Protein AF-A0A1V5IN56-F1 (afdb_monomer)

Solvent-accessible surface area (backbone atoms only — not comparable to full-atom values): 19811 Å² total; per-residue (Å²): 134,92,73,56,59,60,76,47,29,35,19,32,39,27,72,46,73,66,44,49,53,51,52,53,51,45,40,74,74,46,30,40,45,44,52,22,35,44,23,47,101,90,18,41,41,30,83,81,44,58,80,46,62,78,41,30,88,81,40,46,68,61,41,51,40,14,70,53,21,30,68,84,64,65,69,55,42,70,53,61,46,28,48,57,17,36,32,38,45,32,53,46,66,54,35,68,71,68,49,53,51,70,36,56,55,40,27,30,86,69,16,36,38,36,28,39,16,69,96,36,23,18,40,55,66,66,56,42,42,75,28,53,39,54,29,55,29,23,44,45,84,93,47,54,28,44,60,47,66,82,65,44,55,64,9,47,50,47,10,34,57,74,19,48,32,80,68,87,51,73,67,28,54,47,35,26,52,53,43,38,40,46,53,18,49,80,72,56,67,47,65,64,35,67,45,57,53,83,83,47,59,70,41,33,22,47,13,11,17,37,17,28,52,43,29,40,75,72,66,46,30,76,47,69,95,70,51,56,70,54,36,28,52,52,42,41,53,54,51,51,51,57,53,47,54,54,37,29,34,32,23,68,59,76,38,81,72,61,90,96,59,79,70,45,69,49,50,72,66,54,52,52,51,52,52,47,53,50,49,54,53,34,48,54,34,48,53,54,21,73,78,37,76,63,77,59,18,59,54,35,48,52,50,30,51,52,52,48,52,52,53,52,49,38,54,50,58,35,61,69,68,76,60,99,77,75,71,77,75,81,75,83,70,79,79,70,78,74,78,81,85,72,79,78,83,76,80,80,79,82,83,88,86,86,85,82,89,82,90,82,91,133

Secondary structure (DSSP, 8-state):
----GGG--EEEE--SHHHHHHHHHHHHHT--GGGEEEEETTEE--TT-HHHHTTTTTSHHHHHHHHHS-TT---SSHHHHHTT-SEEEE-SS-SSSSS-HHHHHTSPSS-EEEE--SSS-SS-HHHHHHTT-SEEEES-TTSSSB--GGGTHHHHHHHHHHTT-SS--HHHHHHHHHHHHHHHHHH--BTTBSS--TT-TTHHHHHHHHHHHHHHHTT--S-----HHHHHHHHHHHHHHHHHHHHHHHHTTSSPPPTTPPPPPPPHHHHHHHHHHHHHHHHHHHHHHHTS-THHHHHHHHHHHHHHHHHHHHHHHHHHT--TT----------PPPPPPPPPPPPPPPPP----------

Structure (mmCIF, N/CA/C/O backbone):
data_AF-A0A1V5IN56-F1
#
_entry.id   AF-A0A1V5IN56-F1
#
loop_
_atom_site.group_PDB
_atom_site.id
_atom_site.type_symbol
_atom_site.label_atom_id
_atom_site.label_alt_id
_atom_site.label_comp_id
_atom_site.label_asym_id
_atom_site.label_entity_id
_atom_site.label_seq_id
_atom_site.pdbx_PDB_ins_code
_atom_site.Cartn_x
_atom_site.Cartn_y
_atom_site.Cartn_z
_atom_site.occupancy
_atom_site.B_iso_or_equiv
_atom_site.auth_seq_id
_atom_site.auth_comp_id
_atom_site.auth_asym_id
_atom_site.auth_atom_id
_atom_site.pdbx_PDB_model_num
ATOM 1 N N . MET A 1 1 ? -16.197 -9.439 -0.300 1.00 77.69 1 MET A N 1
ATOM 2 C CA . MET A 1 1 ? -16.819 -8.809 0.889 1.00 77.69 1 MET A CA 1
ATOM 3 C C . MET A 1 1 ? -17.947 -7.829 0.569 1.00 77.69 1 MET A C 1
ATOM 5 O O . MET A 1 1 ? -18.827 -7.689 1.401 1.00 77.69 1 MET A O 1
ATOM 9 N N . GLY A 1 2 ? -17.962 -7.150 -0.590 1.00 84.56 2 GLY A N 1
ATOM 10 C CA . GLY A 1 2 ? -19.135 -6.382 -1.058 1.00 84.56 2 GLY A CA 1
ATOM 11 C C . GLY A 1 2 ? -19.497 -5.126 -0.251 1.00 84.56 2 GLY A C 1
ATOM 12 O O . GLY A 1 2 ? -20.569 -4.565 -0.459 1.00 84.56 2 GLY A O 1
ATOM 13 N N . ARG A 1 3 ? -18.630 -4.686 0.670 1.00 92.12 3 ARG A N 1
ATOM 14 C CA . ARG A 1 3 ? -18.810 -3.463 1.465 1.00 92.12 3 ARG A CA 1
ATOM 15 C C . ARG A 1 3 ? -18.228 -2.272 0.705 1.00 92.12 3 ARG A C 1
ATOM 17 O O . ARG A 1 3 ? -17.168 -2.405 0.096 1.00 92.12 3 ARG A O 1
ATOM 24 N N . ARG A 1 4 ? -18.903 -1.124 0.756 1.00 95.00 4 ARG A N 1
ATOM 25 C CA . ARG A 1 4 ? -18.363 0.133 0.224 1.00 95.00 4 ARG A CA 1
ATOM 26 C C . ARG A 1 4 ? -17.406 0.763 1.231 1.00 95.00 4 ARG A C 1
ATOM 28 O O . ARG A 1 4 ? -17.581 0.586 2.435 1.00 95.00 4 ARG A O 1
ATOM 35 N N . ILE A 1 5 ? -16.408 1.496 0.743 1.00 95.50 5 ILE A N 1
ATOM 36 C CA . ILE A 1 5 ? -15.368 2.059 1.610 1.00 95.50 5 ILE A CA 1
ATOM 37 C C . ILE A 1 5 ? -15.892 3.156 2.554 1.00 95.50 5 ILE A C 1
ATOM 39 O O . ILE A 1 5 ? -15.409 3.292 3.673 1.00 95.50 5 ILE A O 1
ATOM 43 N N . ASP A 1 6 ? -16.930 3.882 2.146 1.00 95.88 6 ASP A N 1
ATOM 44 C CA . ASP A 1 6 ? -17.606 4.897 2.959 1.00 95.88 6 ASP A CA 1
ATOM 45 C C . ASP A 1 6 ? -18.424 4.293 4.118 1.00 95.88 6 ASP A C 1
ATOM 47 O O . ASP A 1 6 ? -18.787 4.997 5.061 1.00 95.88 6 ASP A O 1
ATOM 51 N N . ASP A 1 7 ? -18.689 2.984 4.086 1.00 95.69 7 ASP A N 1
ATOM 52 C CA . ASP A 1 7 ? -19.493 2.262 5.075 1.00 95.69 7 ASP A CA 1
ATOM 53 C C . ASP A 1 7 ? -18.681 1.417 6.063 1.00 95.69 7 ASP A C 1
ATOM 55 O O . ASP A 1 7 ? -19.252 0.913 7.034 1.00 95.69 7 ASP A O 1
ATOM 59 N N . VAL A 1 8 ? -17.371 1.255 5.861 1.00 97.06 8 VAL A N 1
ATOM 60 C CA . VAL A 1 8 ? -16.545 0.413 6.737 1.00 97.06 8 VAL A CA 1
ATOM 61 C C . VAL A 1 8 ? -15.997 1.176 7.943 1.00 97.06 8 VAL A C 1
ATOM 63 O O . VAL A 1 8 ? -15.494 2.289 7.849 1.00 97.06 8 VAL A O 1
ATOM 66 N N . GLU A 1 9 ? -16.051 0.519 9.098 1.00 98.38 9 GLU A N 1
ATOM 67 C CA . GLU A 1 9 ? -15.341 0.930 10.314 1.00 98.38 9 GLU A CA 1
ATOM 68 C C . GLU A 1 9 ? -13.913 0.377 10.306 1.00 98.38 9 GLU A C 1
ATOM 70 O O . GLU A 1 9 ? -13.724 -0.844 10.249 1.00 98.38 9 GLU A O 1
ATOM 75 N N . ILE A 1 10 ? -12.918 1.262 10.389 1.00 98.81 10 ILE A N 1
ATOM 76 C CA . ILE A 1 10 ? -11.492 0.912 10.316 1.00 98.81 10 ILE A CA 1
ATOM 77 C C . ILE A 1 10 ? -10.802 1.275 11.632 1.00 98.81 10 ILE A C 1
ATOM 79 O O . ILE A 1 10 ? -10.904 2.407 12.105 1.00 98.81 10 ILE A O 1
ATOM 83 N N . ALA A 1 11 ? -10.063 0.333 12.210 1.00 98.81 11 ALA A N 1
ATOM 84 C CA . ALA A 1 11 ? -9.192 0.573 13.353 1.00 98.81 11 ALA A CA 1
ATOM 85 C C . ALA A 1 11 ? -7.724 0.574 12.904 1.00 98.81 11 ALA A C 1
ATOM 87 O O . ALA A 1 11 ? -7.203 -0.440 12.438 1.00 98.81 11 ALA A O 1
ATOM 88 N N . PHE A 1 12 ? -7.054 1.711 13.065 1.00 98.81 12 PHE A N 1
ATOM 89 C CA . PHE A 1 12 ? -5.623 1.871 12.833 1.00 98.81 12 PHE A CA 1
ATOM 90 C C . PHE A 1 12 ? -4.873 1.695 14.152 1.00 98.81 12 PHE A C 1
ATOM 92 O O . PHE A 1 12 ? -5.000 2.518 15.064 1.00 98.81 12 PHE A O 1
ATOM 99 N N . ILE A 1 13 ? -4.081 0.632 14.262 1.00 98.62 13 ILE A N 1
ATOM 100 C CA . ILE A 1 13 ? -3.287 0.349 15.458 1.00 98.62 13 ILE A CA 1
ATOM 101 C C . ILE A 1 13 ? -1.878 0.893 15.238 1.00 98.62 13 ILE A C 1
ATOM 103 O O . ILE A 1 13 ? -1.137 0.404 14.384 1.00 98.62 13 ILE A O 1
ATOM 107 N N . GLY A 1 14 ? -1.529 1.938 15.989 1.00 97.56 14 GLY A N 1
ATOM 108 C CA . GLY A 1 14 ? -0.342 2.763 15.782 1.00 97.56 14 GLY A CA 1
ATOM 109 C C . GLY A 1 14 ? -0.679 4.104 15.119 1.00 97.56 14 GLY A C 1
ATOM 110 O O . GLY A 1 14 ? -1.520 4.187 14.228 1.00 97.56 14 GLY A O 1
ATOM 111 N N . SER A 1 15 ? 0.020 5.163 15.529 1.00 96.19 15 SER A N 1
ATOM 112 C CA . SER A 1 15 ? -0.119 6.535 15.001 1.00 96.19 15 SER A CA 1
ATOM 113 C C . SER A 1 15 ? 1.229 7.138 14.584 1.00 96.19 15 SER A C 1
ATOM 115 O O . SER A 1 15 ? 1.454 8.343 14.683 1.00 96.19 15 SER A O 1
ATOM 117 N N . GLY A 1 16 ? 2.158 6.273 14.166 1.00 94.44 16 GLY A N 1
ATOM 118 C CA . GLY A 1 16 ? 3.417 6.679 13.544 1.00 94.44 16 GLY A CA 1
ATOM 119 C C . GLY A 1 16 ? 3.234 7.077 12.077 1.00 94.44 16 GLY A C 1
ATOM 120 O O . GLY A 1 16 ? 2.146 6.948 11.517 1.00 94.44 16 GLY A O 1
ATOM 121 N N . ALA A 1 17 ? 4.325 7.507 11.439 1.00 94.12 17 ALA A N 1
ATOM 122 C CA . ALA A 1 17 ? 4.321 8.052 10.078 1.00 94.12 17 ALA A CA 1
ATOM 123 C C . ALA A 1 17 ? 3.589 7.172 9.045 1.00 94.12 17 ALA A C 1
ATOM 125 O O . ALA A 1 17 ? 2.866 7.696 8.201 1.00 94.12 17 ALA A O 1
ATOM 126 N N . ALA A 1 18 ? 3.725 5.844 9.132 1.00 96.00 18 ALA A N 1
ATOM 127 C CA . ALA A 1 18 ? 3.069 4.933 8.199 1.00 96.00 18 ALA A CA 1
ATOM 128 C C . ALA A 1 18 ? 1.536 4.990 8.313 1.00 96.00 18 ALA A C 1
ATOM 130 O O . ALA A 1 18 ? 0.867 5.240 7.317 1.00 96.00 18 ALA A O 1
ATOM 131 N N . ASN A 1 19 ? 0.971 4.847 9.517 1.00 97.38 19 ASN A N 1
ATOM 132 C CA . ASN A 1 19 ? -0.482 4.923 9.701 1.00 97.38 19 ASN A CA 1
ATOM 133 C C . ASN A 1 19 ? -1.043 6.334 9.491 1.00 97.38 19 ASN A C 1
ATOM 135 O O . ASN A 1 19 ? -2.178 6.464 9.037 1.00 97.38 19 ASN A O 1
ATOM 139 N N . VAL A 1 20 ? -0.259 7.388 9.741 1.00 96.44 20 VAL A N 1
ATOM 140 C CA . VAL A 1 20 ? -0.626 8.759 9.340 1.00 96.44 20 VAL A CA 1
ATOM 141 C C . VAL A 1 20 ? -0.783 8.836 7.813 1.00 96.44 20 VAL A C 1
ATOM 143 O O . VAL A 1 20 ? -1.821 9.264 7.313 1.00 96.44 20 VAL A O 1
ATOM 146 N N . ALA A 1 21 ? 0.195 8.346 7.048 1.00 96.88 21 ALA A N 1
ATOM 147 C CA . ALA A 1 21 ? 0.128 8.355 5.587 1.00 96.88 21 ALA A CA 1
ATOM 148 C C . ALA A 1 21 ? -0.989 7.450 5.032 1.00 96.88 21 ALA A C 1
ATOM 150 O O . ALA A 1 21 ? -1.735 7.875 4.150 1.00 96.88 21 ALA A O 1
ATOM 151 N N . ILE A 1 22 ? -1.136 6.233 5.567 1.00 98.06 22 ILE A N 1
ATOM 152 C CA . ILE A 1 22 ? -2.153 5.263 5.136 1.00 98.06 22 ILE A CA 1
ATOM 153 C C . ILE A 1 22 ? -3.556 5.806 5.403 1.00 98.06 22 ILE A C 1
ATOM 155 O O . ILE A 1 22 ? -4.380 5.824 4.493 1.00 98.06 22 ILE A O 1
ATOM 159 N N . SER A 1 23 ? -3.834 6.285 6.620 1.00 97.81 23 SER A N 1
ATOM 160 C CA . SER A 1 23 ? -5.153 6.841 6.948 1.00 97.81 23 SER A CA 1
ATOM 161 C C . SER A 1 23 ? -5.470 8.071 6.100 1.00 97.81 23 SER A C 1
ATOM 163 O O . SER A 1 23 ? -6.575 8.171 5.579 1.00 97.81 23 SER A O 1
ATOM 165 N N . ARG A 1 24 ? -4.494 8.960 5.862 1.00 97.50 24 ARG A N 1
ATOM 166 C CA . ARG A 1 24 ? -4.651 10.107 4.954 1.00 97.50 24 ARG A CA 1
ATOM 167 C C . ARG A 1 24 ? -5.096 9.676 3.554 1.00 97.50 24 ARG A C 1
ATOM 169 O O . ARG A 1 24 ? -6.057 10.245 3.045 1.00 97.50 24 ARG A O 1
ATOM 176 N N . LEU A 1 25 ? -4.440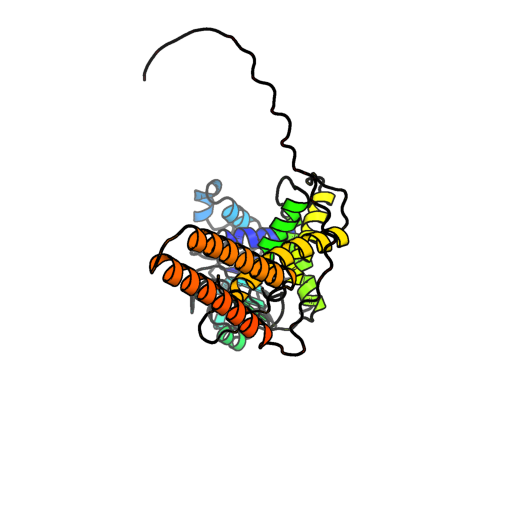 8.675 2.960 1.00 98.25 25 LEU A N 1
ATOM 177 C CA . LEU A 1 25 ? -4.800 8.176 1.628 1.00 98.25 25 LEU A CA 1
ATOM 178 C C . LEU A 1 25 ? -6.141 7.434 1.624 1.00 98.25 25 LEU A C 1
ATOM 180 O O . LEU A 1 25 ? -6.942 7.648 0.724 1.00 98.25 25 LEU A O 1
ATOM 184 N N . ILE A 1 26 ? -6.432 6.624 2.644 1.00 98.31 26 ILE A N 1
ATOM 185 C CA . ILE A 1 26 ? -7.719 5.922 2.777 1.00 98.31 26 ILE A CA 1
ATOM 186 C C . ILE A 1 26 ? -8.886 6.915 2.920 1.00 98.31 26 ILE A C 1
ATOM 188 O O . ILE A 1 26 ? -9.941 6.719 2.317 1.00 98.31 26 ILE A O 1
ATOM 192 N N . PHE A 1 27 ? -8.696 8.009 3.663 1.00 98.12 27 PHE A N 1
ATOM 193 C CA . PHE A 1 27 ? -9.693 9.077 3.781 1.00 98.12 27 PHE A CA 1
ATOM 194 C C . PHE A 1 27 ? -9.853 9.847 2.468 1.00 98.12 27 PHE A C 1
ATOM 196 O O . PHE A 1 27 ? -10.978 10.111 2.056 1.00 98.12 27 PHE A O 1
ATOM 203 N N . ALA A 1 28 ? -8.749 10.168 1.786 1.00 97.81 28 ALA A N 1
ATOM 204 C CA . ALA A 1 28 ? -8.791 10.808 0.471 1.00 97.81 28 ALA A CA 1
ATOM 205 C C . ALA A 1 28 ? -9.473 9.922 -0.588 1.00 97.81 28 ALA A C 1
ATOM 207 O O . ALA A 1 28 ? -10.156 10.439 -1.467 1.00 97.81 28 ALA A O 1
ATOM 208 N N . TYR A 1 29 ? -9.334 8.599 -0.471 1.00 97.88 29 TYR A N 1
ATOM 209 C CA . TYR A 1 29 ? -9.974 7.628 -1.356 1.00 97.88 29 TYR A CA 1
ATOM 210 C C . TYR A 1 29 ? -11.489 7.496 -1.125 1.00 97.88 29 TYR A C 1
ATOM 212 O O . TYR A 1 29 ? -12.221 7.131 -2.041 1.00 97.88 29 TYR A O 1
ATOM 220 N N . GLY A 1 30 ? -11.981 7.829 0.074 1.00 97.81 30 GLY A N 1
ATOM 221 C CA . GLY A 1 30 ? -13.417 7.924 0.355 1.00 97.81 30 GLY A CA 1
ATOM 222 C C . GLY A 1 30 ? -13.898 7.222 1.623 1.00 97.81 30 GLY A C 1
ATOM 223 O O . GLY A 1 30 ? -15.105 7.189 1.860 1.00 97.81 30 GLY A O 1
ATOM 224 N N . ALA A 1 31 ? -13.007 6.659 2.445 1.00 98.25 31 ALA A N 1
ATOM 225 C CA . ALA A 1 31 ? -13.415 6.174 3.762 1.00 98.25 31 ALA A CA 1
ATOM 226 C C . ALA A 1 31 ? -13.881 7.341 4.640 1.00 98.25 31 ALA A C 1
ATOM 228 O O . ALA A 1 31 ? -13.221 8.379 4.687 1.00 98.25 31 ALA A O 1
ATOM 229 N N . ASP A 1 32 ? -14.975 7.151 5.377 1.00 98.25 32 ASP A N 1
ATOM 230 C CA . ASP A 1 32 ? -15.472 8.151 6.321 1.00 98.25 32 ASP A CA 1
ATOM 231 C C . ASP A 1 32 ? -14.570 8.198 7.571 1.00 98.25 32 ASP A C 1
ATOM 233 O O . ASP A 1 32 ? -14.568 7.244 8.364 1.00 98.25 32 ASP A O 1
ATOM 237 N N . PRO A 1 33 ? -13.820 9.295 7.808 1.00 98.25 33 PRO A N 1
ATOM 238 C CA . PRO A 1 33 ? -12.952 9.398 8.975 1.00 98.25 33 PRO A CA 1
ATOM 239 C C . PRO A 1 33 ? -13.722 9.247 10.290 1.00 98.25 33 PRO A C 1
ATOM 241 O O . PRO A 1 33 ? -13.173 8.704 11.249 1.00 98.25 33 PRO A O 1
ATOM 244 N N . ALA A 1 34 ? -15.000 9.644 10.332 1.00 98.06 34 ALA A N 1
ATOM 245 C CA . ALA A 1 34 ? -15.845 9.557 11.521 1.00 98.06 34 ALA A CA 1
ATOM 246 C C . ALA A 1 34 ? -16.040 8.111 12.012 1.00 98.06 34 ALA A C 1
ATOM 248 O O . ALA A 1 34 ? -16.158 7.886 13.220 1.00 98.06 34 ALA A O 1
ATOM 249 N N . LYS A 1 35 ? -16.026 7.137 11.090 1.00 98.44 35 LYS A N 1
ATOM 250 C CA . LYS A 1 35 ? -16.150 5.690 11.357 1.00 98.44 35 LYS A CA 1
ATOM 251 C C . LYS A 1 35 ? -14.810 5.020 11.670 1.00 98.44 35 LYS A C 1
ATOM 253 O O . LYS A 1 35 ? -14.760 3.826 11.971 1.00 98.44 35 LYS A O 1
ATOM 258 N N . CYS A 1 36 ? -13.715 5.768 11.597 1.00 98.56 36 CYS A N 1
ATOM 259 C CA . CYS A 1 36 ? -12.374 5.255 11.821 1.00 98.56 36 CYS A CA 1
ATOM 260 C C . CYS A 1 36 ? -11.895 5.554 13.244 1.00 98.56 36 CYS A C 1
ATOM 262 O O . CYS A 1 36 ? -12.277 6.557 13.843 1.00 98.56 36 CYS A O 1
ATOM 264 N N . ARG A 1 37 ? -11.046 4.687 13.801 1.00 98.62 37 ARG A N 1
ATOM 265 C CA . ARG A 1 37 ? -10.380 4.893 15.095 1.00 98.62 37 ARG A CA 1
ATOM 266 C C . ARG A 1 37 ? -8.883 4.754 14.897 1.00 98.62 37 ARG A C 1
ATOM 268 O O . ARG A 1 37 ? -8.439 3.834 14.220 1.00 98.62 37 ARG A O 1
ATOM 275 N N . ILE A 1 38 ? -8.110 5.643 15.504 1.00 98.56 38 ILE A N 1
ATOM 276 C CA . ILE A 1 38 ? -6.648 5.563 15.513 1.00 98.56 38 ILE A CA 1
ATOM 277 C C . ILE A 1 38 ? -6.214 5.364 16.958 1.00 98.56 38 ILE A C 1
ATOM 279 O O . ILE A 1 38 ? -6.694 6.071 17.838 1.00 98.56 38 ILE A O 1
ATOM 283 N N . VAL A 1 39 ? -5.332 4.401 17.208 1.00 98.38 39 VAL A N 1
ATOM 284 C CA . VAL A 1 39 ? -4.880 4.035 18.556 1.00 98.38 39 VAL A CA 1
ATOM 285 C C . VAL A 1 39 ? -3.387 4.303 18.678 1.00 98.38 39 VAL A C 1
ATOM 287 O O . VAL A 1 39 ? -2.598 3.844 17.850 1.00 98.38 39 VAL A O 1
ATOM 290 N N . ASP A 1 40 ? -2.980 5.049 19.703 1.00 97.31 40 ASP A N 1
ATOM 291 C CA . ASP A 1 40 ? -1.573 5.225 20.061 1.00 97.31 40 ASP A CA 1
ATOM 292 C C . ASP A 1 40 ? -1.216 4.500 21.364 1.00 97.31 40 ASP A C 1
ATOM 294 O O . ASP A 1 40 ? -2.013 3.742 21.912 1.00 97.31 40 ASP A O 1
ATOM 298 N N . SER A 1 41 ? 0.007 4.694 21.862 1.00 95.94 41 SER A N 1
ATOM 299 C CA . SER A 1 41 ? 0.487 4.006 23.066 1.00 95.94 41 SER A CA 1
ATOM 300 C C . SER A 1 41 ? -0.282 4.346 24.348 1.00 95.94 41 SER A C 1
ATOM 302 O O . SER A 1 41 ? -0.085 3.664 25.351 1.00 95.94 41 SER A O 1
ATOM 304 N N . LYS A 1 42 ? -1.129 5.383 24.342 1.00 96.69 42 LYS A N 1
ATOM 305 C CA . LYS A 1 42 ? -1.954 5.794 25.484 1.00 96.69 42 LYS A CA 1
ATOM 306 C C . LYS A 1 42 ? -3.452 5.573 25.258 1.00 96.69 42 LYS A C 1
ATOM 308 O O . LYS A 1 42 ? -4.233 5.919 26.138 1.00 96.69 42 LYS A O 1
ATOM 313 N N . GLY A 1 43 ? -3.847 4.999 24.121 1.00 97.75 43 GLY A N 1
ATOM 314 C CA . GLY A 1 43 ? -5.235 4.653 23.826 1.00 97.75 43 GLY A CA 1
ATOM 315 C C . GLY A 1 43 ? -5.759 5.260 22.530 1.00 97.75 43 GLY A C 1
ATOM 316 O O . GLY A 1 43 ? -5.001 5.768 21.696 1.00 97.75 43 GLY A O 1
ATOM 317 N N . ILE A 1 44 ? -7.076 5.172 22.357 1.00 98.38 44 ILE A N 1
ATOM 318 C CA . ILE A 1 44 ? -7.785 5.717 21.197 1.00 98.38 44 ILE A CA 1
ATOM 319 C C . ILE A 1 44 ? -7.589 7.241 21.145 1.00 98.38 44 ILE A C 1
ATOM 321 O O . ILE A 1 44 ? -7.587 7.929 22.168 1.00 98.38 44 ILE A O 1
ATOM 325 N N . LEU A 1 45 ? -7.370 7.776 19.945 1.00 98.12 45 LEU A N 1
ATOM 326 C CA . LEU A 1 45 ? -7.339 9.212 19.704 1.00 98.12 45 LEU A CA 1
ATOM 327 C C . LEU A 1 45 ? -8.764 9.778 19.768 1.00 98.12 45 LEU A C 1
ATOM 329 O O . LEU A 1 45 ? -9.689 9.254 19.143 1.00 98.12 45 LEU A O 1
ATOM 333 N N . GLY A 1 46 ? -8.929 10.867 20.510 1.00 96.50 46 GLY A N 1
ATOM 334 C CA . GLY A 1 46 ? -10.220 11.486 20.777 1.00 96.50 46 GLY A CA 1
ATOM 335 C C . GLY A 1 46 ? -10.059 12.910 21.296 1.00 96.50 46 GLY A C 1
ATOM 336 O O . GLY A 1 46 ? -8.957 13.349 21.630 1.00 96.50 46 GLY A O 1
ATOM 337 N N . LYS A 1 47 ? -11.166 13.655 21.339 1.00 93.44 47 LYS A N 1
ATOM 338 C CA . LYS A 1 47 ? -11.194 15.073 21.748 1.00 93.44 47 LYS A CA 1
ATOM 339 C C . LYS A 1 47 ? -10.797 15.295 23.212 1.00 93.44 47 LYS A C 1
ATOM 341 O O . LYS A 1 47 ? -10.503 16.417 23.598 1.00 93.44 47 LYS A O 1
ATOM 346 N N . ASP A 1 48 ? -10.810 14.237 24.008 1.00 91.81 48 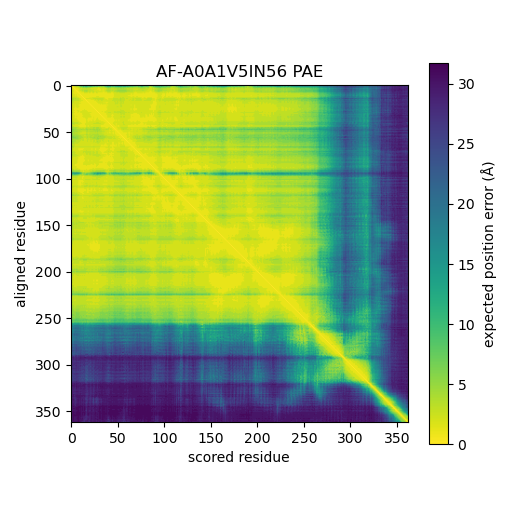ASP A N 1
ATOM 347 C CA . ASP A 1 48 ? -10.456 14.166 25.423 1.00 91.81 48 ASP A CA 1
ATOM 348 C C . ASP A 1 48 ? -8.947 13.962 25.673 1.00 91.81 48 ASP A C 1
ATOM 350 O O . ASP A 1 48 ? -8.489 14.031 26.815 1.00 91.81 48 ASP A O 1
ATOM 354 N N . ARG A 1 49 ? -8.141 13.758 24.620 1.00 95.12 49 ARG A N 1
ATOM 355 C CA . ARG A 1 49 ? -6.681 13.572 24.706 1.00 95.12 49 ARG A CA 1
ATOM 356 C C . ARG A 1 49 ? -5.927 14.877 24.995 1.00 95.12 49 ARG A C 1
ATOM 358 O O . ARG A 1 49 ? -5.187 15.391 24.153 1.00 95.12 49 ARG A O 1
ATOM 365 N N . CYS A 1 50 ? -6.047 15.376 26.228 1.00 95.00 50 CYS A N 1
ATOM 366 C CA . CYS A 1 50 ? -5.360 16.581 26.716 1.00 95.00 50 CYS A CA 1
ATOM 367 C C . CYS A 1 50 ? -3.831 16.519 26.552 1.00 95.00 50 CYS A C 1
ATOM 369 O O . CYS A 1 50 ? -3.178 17.545 26.375 1.00 95.00 50 CYS A O 1
ATOM 371 N N . ASP A 1 51 ? -3.243 15.321 26.613 1.00 95.75 51 ASP A N 1
ATOM 372 C CA . ASP A 1 51 ? -1.805 15.130 26.427 1.00 95.75 51 ASP A CA 1
ATOM 373 C C . ASP A 1 51 ? -1.349 15.391 24.985 1.00 95.75 51 ASP A C 1
ATOM 375 O O . ASP A 1 51 ? -0.205 15.785 24.790 1.00 95.75 51 ASP A O 1
ATOM 379 N N . ILE A 1 52 ? -2.230 15.195 23.998 1.00 95.88 52 ILE A N 1
ATOM 380 C CA . ILE A 1 52 ? -1.979 15.535 22.591 1.00 95.88 52 ILE A CA 1
ATOM 381 C C . ILE A 1 52 ? -2.295 17.009 22.349 1.00 95.88 52 ILE A C 1
ATOM 383 O O . ILE A 1 52 ? -1.530 17.683 21.666 1.00 95.88 52 ILE A O 1
ATOM 387 N N . GLU A 1 53 ? -3.376 17.530 22.936 1.00 96.38 53 GLU A N 1
ATOM 388 C CA . GLU A 1 53 ? -3.716 18.953 22.831 1.00 96.38 53 GLU A CA 1
ATOM 389 C C . GLU A 1 53 ? -2.574 19.854 23.329 1.00 96.38 53 GLU A C 1
ATOM 391 O O . GLU A 1 53 ? -2.253 20.859 22.691 1.00 96.38 53 GLU A O 1
ATOM 396 N N . ALA A 1 54 ? -1.921 19.468 24.430 1.00 96.75 54 ALA A N 1
ATOM 397 C CA . ALA A 1 54 ? -0.800 20.200 25.018 1.00 96.75 54 ALA A CA 1
ATOM 398 C C . ALA A 1 54 ? 0.407 20.361 24.073 1.00 96.75 54 ALA A C 1
ATOM 400 O O . ALA A 1 54 ? 1.186 21.294 24.246 1.00 96.75 54 ALA A O 1
ATOM 401 N N . VAL A 1 55 ? 0.551 19.477 23.080 1.00 96.19 55 VAL A N 1
ATOM 402 C CA . VAL A 1 55 ? 1.649 19.465 22.094 1.00 96.19 55 VAL A CA 1
ATOM 403 C C . VAL A 1 55 ? 1.126 19.506 20.654 1.00 96.19 55 VAL A C 1
ATOM 405 O O . VAL A 1 55 ? 1.780 19.035 19.725 1.00 96.19 55 VAL A O 1
ATOM 408 N N . LYS A 1 56 ? -0.073 20.060 20.440 1.00 94.44 56 LYS A N 1
ATOM 409 C CA . LYS A 1 56 ? -0.771 20.038 19.141 1.00 94.44 56 LYS A CA 1
ATOM 410 C C . LYS A 1 56 ? 0.006 20.662 17.981 1.00 94.44 56 LYS A C 1
ATOM 412 O O . LYS A 1 56 ? -0.191 20.250 16.842 1.00 94.44 56 LYS A O 1
ATOM 417 N N . ASP A 1 57 ? 0.885 21.619 18.270 1.00 94.94 57 ASP A N 1
ATOM 418 C CA . ASP A 1 57 ? 1.728 22.270 17.263 1.00 94.94 57 ASP A CA 1
ATOM 419 C C . ASP A 1 57 ? 2.904 21.370 16.835 1.00 94.94 57 ASP A C 1
ATOM 421 O O . ASP A 1 57 ? 3.398 21.485 15.717 1.00 94.94 57 ASP A O 1
ATOM 425 N N . GLU A 1 58 ? 3.322 20.433 17.693 1.00 94.88 58 GLU A N 1
ATOM 426 C CA . GLU A 1 58 ? 4.344 19.425 17.385 1.00 94.88 58 GLU A CA 1
ATOM 427 C C . GLU A 1 58 ? 3.725 18.180 16.734 1.00 94.88 58 GLU A C 1
ATOM 429 O O . GLU A 1 58 ? 4.288 17.609 15.801 1.00 94.88 58 GLU A O 1
ATOM 434 N N . TRP A 1 59 ? 2.559 17.738 17.216 1.00 93.25 59 TRP A N 1
ATOM 435 C CA . TRP A 1 59 ? 1.873 16.520 16.763 1.00 93.25 59 TRP A CA 1
ATOM 436 C C . TRP A 1 59 ? 0.617 16.838 15.948 1.00 93.25 59 TRP A C 1
ATOM 438 O O . TRP A 1 59 ? -0.472 16.322 16.221 1.00 93.25 59 TRP A O 1
ATOM 448 N N . VAL A 1 60 ? 0.791 17.673 14.923 1.00 94.50 60 VAL A N 1
ATOM 449 C CA . VAL A 1 60 ? -0.291 18.238 14.101 1.00 94.50 60 VAL A CA 1
ATOM 450 C C . VAL A 1 60 ? -1.243 17.163 13.565 1.00 94.50 60 VAL A C 1
ATOM 452 O O . VAL A 1 60 ? -2.458 17.282 13.729 1.00 94.50 60 VAL A O 1
ATOM 455 N N . ASP A 1 61 ? -0.717 16.078 12.987 1.00 94.25 61 ASP A N 1
ATOM 456 C CA . ASP A 1 61 ? -1.550 15.008 12.422 1.00 94.25 61 ASP A CA 1
ATOM 457 C C . ASP A 1 61 ? -2.330 14.243 13.498 1.00 94.25 61 ASP A C 1
ATOM 459 O O . ASP A 1 61 ? -3.525 13.990 13.340 1.00 94.25 61 ASP A O 1
ATOM 463 N N . LYS A 1 62 ? -1.699 13.927 14.638 1.00 94.75 62 LYS A N 1
ATOM 464 C CA . LYS A 1 62 ? -2.398 13.261 15.748 1.00 94.75 62 LYS A CA 1
ATOM 465 C C . LYS A 1 62 ? -3.519 14.130 16.301 1.00 94.75 62 LYS A C 1
ATOM 467 O O . LYS A 1 62 ? -4.611 13.623 16.555 1.00 94.75 62 LYS A O 1
ATOM 472 N N . TRP A 1 63 ? -3.263 15.426 16.478 1.00 95.88 63 TRP A N 1
ATOM 473 C CA . TRP A 1 63 ? -4.274 16.361 16.956 1.00 95.88 63 TRP A CA 1
ATOM 474 C C . TRP A 1 63 ? -5.442 16.484 15.973 1.00 95.88 63 TRP A C 1
ATOM 476 O O . TRP A 1 63 ? -6.608 16.409 16.369 1.00 95.88 63 TRP A O 1
ATOM 486 N N . LYS A 1 64 ? -5.143 16.576 14.671 1.00 96.19 64 LYS A N 1
ATOM 487 C CA . LYS A 1 64 ? -6.154 16.540 13.609 1.00 96.19 64 LYS A CA 1
ATOM 488 C C . LYS A 1 64 ? -7.030 15.287 13.722 1.00 96.19 64 LYS A C 1
ATOM 490 O O . LYS A 1 64 ? -8.257 15.397 13.700 1.00 96.19 64 LYS A O 1
ATOM 495 N N . TYR A 1 65 ? -6.427 14.114 13.918 1.00 96.94 65 TYR A N 1
ATOM 496 C CA . TYR A 1 65 ? -7.165 12.858 14.067 1.00 96.94 65 TYR A CA 1
ATOM 497 C C . TYR A 1 65 ? -8.025 12.779 15.325 1.00 96.94 65 TYR A C 1
ATOM 499 O O . TYR A 1 65 ? -9.134 12.252 15.241 1.00 96.94 65 TYR A O 1
ATOM 507 N N . CYS A 1 66 ? -7.594 13.368 16.443 1.00 97.00 66 CYS A N 1
ATOM 508 C CA . CYS A 1 66 ? -8.416 13.475 17.656 1.00 97.00 66 CYS A CA 1
ATOM 509 C C . CYS A 1 66 ? -9.752 14.194 17.403 1.00 97.00 66 CYS A C 1
ATOM 511 O O . CYS A 1 66 ? -10.735 13.941 18.096 1.00 97.00 66 CYS A O 1
ATOM 513 N N . SER A 1 67 ? -9.796 15.088 16.409 1.00 94.38 67 SER A N 1
ATOM 514 C CA . SER A 1 67 ? -10.984 15.886 16.094 1.00 94.38 67 SER A CA 1
ATOM 515 C C . SER A 1 67 ? -11.845 15.319 14.964 1.00 94.38 67 SER A C 1
ATOM 517 O O . SER A 1 67 ? -13.056 15.543 14.978 1.00 94.38 67 SER A O 1
ATOM 519 N N . MET A 1 68 ? -11.243 14.637 13.982 1.00 97.06 68 MET A N 1
ATOM 520 C CA . MET A 1 68 ? -11.945 14.174 12.773 1.00 97.06 68 MET A CA 1
ATOM 521 C C . MET A 1 68 ? -12.291 12.682 12.761 1.00 97.06 68 MET A C 1
ATOM 523 O O . MET A 1 68 ? -13.116 12.271 11.950 1.00 97.06 68 MET A O 1
ATOM 527 N N . THR A 1 69 ? -11.649 11.878 13.612 1.00 98.31 69 THR A N 1
ATOM 528 C CA . THR A 1 69 ? -11.925 10.439 13.729 1.00 98.31 69 THR A CA 1
ATOM 529 C C . THR A 1 69 ? -12.732 10.134 14.987 1.00 98.31 69 THR A C 1
ATOM 531 O O . THR A 1 69 ? -12.972 11.030 15.795 1.00 98.31 69 THR A O 1
ATOM 534 N N . ASN A 1 70 ? -13.156 8.878 15.156 1.00 98.19 70 ASN A N 1
ATOM 535 C CA . ASN A 1 70 ? -13.797 8.389 16.375 1.00 98.19 70 ASN A CA 1
ATOM 536 C C . ASN A 1 70 ? -15.043 9.208 16.769 1.00 98.19 70 ASN A C 1
ATOM 538 O O . ASN A 1 70 ? -15.162 9.692 17.894 1.00 98.19 70 ASN A O 1
ATOM 542 N N . ALA A 1 71 ? -15.992 9.378 15.840 1.00 97.38 71 ALA A N 1
ATOM 543 C CA . ALA A 1 71 ? -17.189 10.191 16.087 1.00 97.38 71 ALA A CA 1
ATOM 544 C C . ALA A 1 71 ? -18.091 9.635 17.202 1.00 97.38 71 ALA A C 1
ATOM 546 O O . ALA A 1 71 ? -18.820 10.394 17.838 1.00 97.38 71 ALA A O 1
ATOM 547 N N . GLU A 1 72 ? -18.011 8.329 17.467 1.00 96.50 72 GLU A N 1
ATOM 548 C CA . GLU A 1 72 ? -18.683 7.673 18.594 1.00 96.50 72 GLU A CA 1
ATOM 549 C C . GLU A 1 72 ? -18.100 8.066 19.960 1.00 96.50 72 GLU A C 1
ATOM 551 O O . GLU A 1 72 ? -18.740 7.821 20.978 1.00 96.50 72 GLU A O 1
ATOM 556 N N . GLY A 1 73 ? -16.900 8.659 19.994 1.00 97.06 73 GLY A N 1
ATOM 557 C CA . GLY A 1 73 ? -16.219 9.023 21.233 1.00 97.06 73 GLY A CA 1
ATOM 558 C C . GLY A 1 73 ? -15.814 7.805 22.058 1.00 97.06 73 GLY A C 1
ATOM 559 O O . GLY A 1 73 ? -15.964 7.816 23.276 1.00 97.06 73 GLY A O 1
ATOM 560 N N . ARG A 1 74 ? -15.345 6.729 21.410 1.00 97.19 74 ARG A N 1
ATOM 561 C CA . ARG A 1 74 ? -14.851 5.552 22.133 1.00 97.19 74 ARG A CA 1
ATOM 562 C C . ARG A 1 74 ? -13.567 5.888 22.875 1.00 97.19 74 ARG A C 1
ATOM 564 O O . ARG A 1 74 ? -12.629 6.417 22.281 1.00 97.19 74 ARG A O 1
ATOM 571 N N . GLU A 1 75 ? -13.530 5.495 24.135 1.00 97.12 75 GLU A N 1
ATOM 572 C CA . GLU A 1 75 ? -12.351 5.533 24.994 1.00 97.12 75 GLU A CA 1
ATOM 573 C C . GLU A 1 75 ? -11.774 4.116 25.150 1.00 97.12 75 GLU A C 1
ATOM 575 O O . GLU A 1 75 ? -12.412 3.128 24.780 1.00 97.12 75 GLU A O 1
ATOM 580 N N . GLY A 1 76 ? -10.566 4.012 25.707 1.00 97.56 76 GLY A N 1
ATOM 581 C CA . GLY A 1 76 ? -9.877 2.739 25.922 1.00 97.56 76 GLY A CA 1
ATOM 582 C C . GLY A 1 76 ? -8.698 2.531 24.974 1.00 97.56 76 GLY A C 1
ATOM 583 O O . GLY A 1 76 ? -8.032 3.486 24.563 1.00 97.56 76 GLY A O 1
ATOM 584 N N . GLY A 1 77 ? -8.400 1.271 24.673 1.00 97.94 77 GLY A N 1
ATOM 585 C CA . GLY A 1 77 ? -7.242 0.843 23.901 1.00 97.94 77 GLY A CA 1
ATOM 586 C C . GLY A 1 77 ? -7.607 0.104 22.615 1.00 97.94 77 GLY A C 1
ATOM 587 O O . GLY A 1 77 ? -8.566 0.427 21.916 1.00 97.94 77 GLY A O 1
ATOM 588 N N . ILE A 1 78 ? -6.768 -0.875 22.270 1.00 98.31 78 ILE A N 1
ATOM 589 C CA . ILE A 1 78 ? -6.878 -1.645 21.025 1.00 98.31 78 ILE A CA 1
ATOM 590 C C . ILE A 1 78 ? -8.161 -2.489 21.007 1.00 98.31 78 ILE A C 1
ATOM 592 O O . ILE A 1 78 ? -8.827 -2.557 19.976 1.00 98.31 78 ILE A O 1
ATOM 596 N N . GLU A 1 79 ? -8.534 -3.087 22.141 1.00 98.38 79 GLU A N 1
ATOM 597 C CA . GLU A 1 79 ? -9.745 -3.905 22.272 1.00 98.38 79 GLU A CA 1
ATOM 598 C C . GLU A 1 79 ? -11.010 -3.113 21.920 1.00 98.38 79 GLU A C 1
ATOM 600 O O . GLU A 1 79 ? -11.802 -3.523 21.068 1.00 98.38 79 GLU A O 1
ATOM 605 N N . GLU A 1 80 ? -11.178 -1.941 22.532 1.00 98.62 80 GLU A N 1
ATOM 606 C CA . GLU A 1 80 ? -12.347 -1.084 22.339 1.00 98.62 80 GLU A CA 1
ATOM 607 C C . GLU A 1 80 ? -12.419 -0.514 20.915 1.00 98.62 80 GLU A C 1
ATOM 609 O O . GLU A 1 80 ? -13.514 -0.349 20.360 1.00 98.62 80 GLU A O 1
ATOM 614 N N . ALA A 1 81 ? -11.261 -0.257 20.299 1.00 98.50 81 ALA A N 1
ATOM 615 C CA . ALA A 1 81 ? -11.169 0.195 18.915 1.00 98.50 81 ALA A CA 1
ATOM 616 C C . ALA A 1 81 ? -11.554 -0.900 17.909 1.00 98.50 81 ALA A C 1
ATOM 618 O O . ALA A 1 81 ? -12.218 -0.602 16.914 1.00 98.50 81 ALA A O 1
ATOM 619 N N . LEU A 1 82 ? -11.143 -2.150 18.161 1.00 98.69 82 LEU A N 1
ATOM 620 C CA . LEU A 1 82 ? -11.391 -3.290 17.272 1.00 98.69 82 LEU A CA 1
ATOM 621 C C . LEU A 1 82 ? -12.798 -3.867 17.400 1.00 98.69 82 LEU A C 1
ATOM 623 O O . LEU A 1 82 ? -13.302 -4.459 16.446 1.00 98.69 82 LEU A O 1
ATOM 627 N N . LYS A 1 83 ? -13.466 -3.677 18.538 1.00 98.62 83 LYS A N 1
ATOM 628 C CA . LYS A 1 83 ? -14.819 -4.193 18.760 1.00 98.62 83 LYS A CA 1
ATOM 629 C C . LYS A 1 83 ? -15.796 -3.730 17.669 1.00 98.62 83 LYS A C 1
ATOM 631 O O . LYS A 1 83 ? -16.095 -2.544 17.555 1.00 98.62 83 LYS A O 1
ATOM 636 N N . GLY A 1 84 ? -16.321 -4.660 16.875 1.00 98.12 84 GLY A N 1
ATOM 637 C CA . GLY A 1 84 ? -17.217 -4.375 15.748 1.00 98.12 84 GLY A CA 1
ATOM 638 C C . GLY A 1 84 ? -16.560 -3.695 14.538 1.00 98.12 84 GLY A C 1
ATOM 639 O O . GLY A 1 84 ? -17.258 -3.393 13.576 1.00 98.12 84 GLY A O 1
ATOM 640 N N . ALA A 1 85 ? -15.243 -3.471 14.542 1.00 98.56 85 ALA A N 1
ATOM 641 C CA . ALA A 1 85 ? -14.540 -2.933 13.382 1.00 98.56 85 ALA A CA 1
ATOM 642 C C . ALA A 1 85 ? -14.541 -3.950 12.229 1.00 98.56 85 ALA A C 1
ATOM 644 O O . ALA A 1 85 ? -14.479 -5.159 12.445 1.00 98.56 85 ALA A O 1
ATOM 645 N N . HIS A 1 86 ? -14.584 -3.460 10.992 1.00 98.69 86 HIS A N 1
ATOM 646 C CA . HIS A 1 86 ? -14.542 -4.294 9.789 1.00 98.69 86 HIS A CA 1
ATOM 647 C C . HIS A 1 86 ? -13.110 -4.563 9.332 1.00 98.69 86 HIS A C 1
ATOM 649 O O . HIS A 1 86 ? -12.816 -5.622 8.776 1.00 98.69 86 HIS A O 1
ATOM 655 N N . VAL A 1 87 ? -12.230 -3.585 9.550 1.00 98.75 87 VAL A N 1
ATOM 656 C CA . VAL A 1 87 ? -10.839 -3.625 9.110 1.00 98.75 87 VAL A CA 1
ATOM 657 C C . VAL A 1 87 ? -9.926 -3.243 10.269 1.00 98.75 87 VAL A C 1
ATOM 659 O O . VAL A 1 87 ? -10.140 -2.225 10.927 1.00 98.75 87 VAL A O 1
ATOM 662 N N . CYS A 1 88 ? -8.891 -4.044 10.495 1.00 98.81 88 CYS A N 1
ATOM 663 C CA . CYS A 1 88 ? -7.765 -3.726 11.363 1.00 98.81 88 CYS A CA 1
ATOM 664 C C . CYS A 1 88 ? -6.542 -3.436 10.490 1.00 98.81 88 CYS A C 1
ATOM 666 O O . CYS A 1 88 ? -6.136 -4.297 9.714 1.00 98.81 88 CYS A O 1
ATOM 668 N N . ILE A 1 89 ? -5.938 -2.256 10.634 1.00 98.81 89 ILE A N 1
ATOM 669 C CA . ILE A 1 89 ? -4.679 -1.887 9.976 1.00 98.81 89 ILE A CA 1
ATOM 670 C C . ILE A 1 89 ? -3.635 -1.609 11.053 1.00 98.81 89 ILE A C 1
ATOM 672 O O . ILE A 1 89 ? -3.631 -0.551 11.684 1.00 98.81 89 ILE A O 1
ATOM 676 N N . ALA A 1 90 ? -2.757 -2.579 11.283 1.00 98.50 90 ALA A N 1
ATOM 677 C CA . ALA A 1 90 ? -1.747 -2.526 12.323 1.00 98.50 90 ALA A CA 1
ATOM 678 C C . ALA A 1 90 ? -0.356 -2.286 11.727 1.00 98.50 90 ALA A C 1
ATOM 680 O O . ALA A 1 90 ? 0.146 -3.071 10.921 1.00 98.50 90 ALA A O 1
ATOM 681 N N . LEU A 1 91 ? 0.231 -1.152 12.113 1.00 97.50 91 LEU A N 1
ATOM 682 C CA . LEU A 1 91 ? 1.631 -0.798 11.885 1.00 97.50 91 LEU A CA 1
ATOM 683 C C . LEU A 1 91 ? 2.162 -0.209 13.189 1.00 97.50 91 LEU A C 1
ATOM 685 O O . LEU A 1 91 ? 2.362 1.001 13.339 1.00 97.50 91 LEU A O 1
ATOM 689 N N . SER A 1 92 ? 2.294 -1.096 14.167 1.00 94.94 92 SER A N 1
ATOM 690 C CA . SER A 1 92 ? 2.538 -0.763 15.563 1.00 94.94 92 SER A CA 1
ATOM 691 C C . SER A 1 92 ? 3.821 -1.422 16.080 1.00 94.94 92 SER A C 1
ATOM 693 O O . SER A 1 92 ? 4.805 -1.564 15.352 1.00 94.94 92 SER A O 1
ATOM 695 N N . ARG A 1 93 ? 3.859 -1.762 17.371 1.00 94.56 93 ARG A N 1
ATOM 696 C CA . ARG A 1 93 ? 4.984 -2.480 17.965 1.00 94.56 93 ARG A CA 1
ATOM 697 C C . ARG A 1 93 ? 5.045 -3.892 17.365 1.00 94.56 93 ARG A C 1
ATOM 699 O O . ARG A 1 93 ? 4.025 -4.557 17.249 1.00 94.56 93 ARG A O 1
ATOM 706 N N . GLN A 1 94 ? 6.247 -4.352 17.020 1.00 92.88 94 GLN A N 1
ATOM 707 C CA . GLN A 1 94 ? 6.472 -5.736 16.586 1.00 92.88 94 GLN A CA 1
ATOM 708 C C . GLN A 1 94 ? 6.040 -6.754 17.658 1.00 92.88 94 GLN A C 1
ATOM 710 O O . GLN A 1 94 ? 6.186 -6.486 18.855 1.00 92.88 94 GLN A O 1
ATOM 715 N N . GLY A 1 95 ? 5.543 -7.912 17.219 1.00 89.25 95 GLY A N 1
ATOM 716 C CA . GLY A 1 95 ? 4.955 -8.940 18.081 1.00 89.25 95 GLY A CA 1
ATOM 717 C C . GLY A 1 95 ? 5.856 -10.157 18.386 1.00 89.25 95 GLY A C 1
ATOM 718 O O . GLY A 1 95 ? 7.087 -10.015 18.395 1.00 89.25 95 GLY A O 1
ATOM 719 N N . PRO A 1 96 ? 5.255 -11.350 18.630 1.00 85.06 96 PRO A N 1
ATOM 720 C CA . PRO A 1 96 ? 3.803 -11.592 18.626 1.00 85.06 96 PRO A CA 1
ATOM 721 C C . PRO A 1 96 ? 3.111 -10.944 19.845 1.00 85.06 96 PRO A C 1
ATOM 723 O O . PRO A 1 96 ? 3.775 -10.377 20.712 1.00 85.06 96 PRO A O 1
ATOM 726 N N . ASP A 1 97 ? 1.780 -10.994 19.888 1.00 90.25 97 ASP A N 1
ATOM 727 C CA . ASP A 1 97 ? 0.929 -10.603 21.027 1.00 90.25 97 ASP A CA 1
ATOM 728 C C . ASP A 1 97 ? 0.768 -9.091 21.276 1.00 90.25 97 ASP A C 1
ATOM 730 O O . ASP A 1 97 ? 0.351 -8.666 22.354 1.00 90.25 97 ASP A O 1
ATOM 734 N N . THR A 1 98 ? 1.053 -8.250 20.274 1.00 94.88 98 THR A N 1
ATOM 735 C CA . THR A 1 98 ? 0.662 -6.822 20.329 1.00 94.88 98 THR A CA 1
ATOM 736 C C . THR A 1 98 ? -0.808 -6.627 19.948 1.00 94.88 98 THR A C 1
ATOM 738 O O . THR A 1 98 ? -1.438 -5.670 20.393 1.00 94.88 98 THR A O 1
ATOM 741 N N . ILE A 1 99 ? -1.370 -7.553 19.166 1.00 97.62 99 ILE A N 1
ATOM 742 C CA . ILE A 1 99 ? -2.813 -7.711 18.963 1.00 97.62 99 ILE A CA 1
ATOM 743 C C . ILE A 1 99 ? -3.186 -9.109 19.447 1.00 97.62 99 ILE A C 1
ATOM 745 O O . ILE A 1 99 ? -2.495 -10.070 19.115 1.00 97.62 99 ILE A O 1
ATOM 749 N N . LEU A 1 100 ? -4.260 -9.221 20.232 1.00 98.06 100 LEU A N 1
ATOM 750 C CA . LEU A 1 100 ? -4.677 -10.479 20.855 1.00 98.06 100 LEU A CA 1
ATOM 751 C C . LEU A 1 100 ? -5.832 -11.156 20.089 1.00 98.06 100 LEU A C 1
ATOM 753 O O . LEU A 1 100 ? -6.691 -10.455 19.541 1.00 98.06 100 LEU A O 1
ATOM 757 N N . PRO A 1 101 ? -5.899 -12.504 20.045 1.00 98.12 101 PRO A N 1
ATOM 758 C CA . PRO A 1 101 ? -6.940 -13.231 19.310 1.00 98.12 101 PRO A CA 1
ATOM 759 C C . PRO A 1 101 ? -8.375 -12.867 19.725 1.00 98.12 101 PRO A C 1
ATOM 761 O O . PRO A 1 101 ? -9.284 -12.840 18.900 1.00 98.12 101 PRO A O 1
ATOM 764 N N . GLU A 1 102 ? -8.609 -12.566 21.002 1.00 98.25 102 GLU A N 1
ATOM 765 C CA . GLU A 1 102 ? -9.911 -12.142 21.526 1.00 98.25 102 GLU A CA 1
ATOM 766 C C . GLU A 1 102 ? -10.398 -10.820 20.939 1.00 98.25 102 GLU A C 1
ATOM 768 O O . GLU A 1 102 ? -11.602 -10.653 20.754 1.00 98.25 102 GLU A O 1
ATOM 773 N N . TRP A 1 103 ? -9.486 -9.919 20.578 1.00 98.44 103 TRP A N 1
ATOM 774 C CA . TRP A 1 103 ? -9.847 -8.651 19.957 1.00 98.44 103 TRP A CA 1
ATOM 775 C C . TRP A 1 103 ? -10.303 -8.861 18.515 1.00 98.44 103 TRP A C 1
ATOM 777 O O . TRP A 1 103 ? -11.287 -8.255 18.098 1.00 98.44 103 TRP A O 1
ATOM 787 N N . ILE A 1 104 ? -9.664 -9.787 17.788 1.00 98.56 104 ILE A N 1
ATOM 788 C CA . ILE A 1 104 ? -10.096 -10.200 16.444 1.00 98.56 104 ILE A CA 1
ATOM 789 C C . ILE A 1 104 ? -11.463 -10.892 16.499 1.00 98.56 104 ILE A C 1
ATOM 791 O O . ILE A 1 104 ? -12.344 -10.560 15.710 1.00 98.56 104 ILE A O 1
ATOM 795 N N . ARG A 1 105 ? -11.702 -11.768 17.487 1.00 98.56 105 ARG A N 1
ATOM 796 C CA . ARG A 1 105 ? -13.030 -12.378 17.715 1.00 98.56 105 ARG A CA 1
ATOM 797 C C . ARG A 1 105 ? -14.127 -11.348 18.004 1.00 98.56 105 ARG A C 1
ATOM 799 O O . ARG A 1 105 ? -15.300 -11.627 17.768 1.00 98.56 105 ARG A O 1
ATOM 806 N N . GLY A 1 106 ? -13.761 -10.185 18.543 1.00 98.38 106 GLY A N 1
ATOM 807 C CA . GLY A 1 106 ? -14.671 -9.076 18.826 1.00 98.38 106 GLY A CA 1
ATOM 808 C C . GLY A 1 106 ? -14.984 -8.176 17.625 1.00 98.38 106 GLY A C 1
ATOM 809 O O . GLY A 1 106 ? -15.826 -7.287 17.765 1.00 98.38 106 GLY A O 1
ATOM 810 N N . MET A 1 107 ? -14.325 -8.365 16.476 1.00 98.69 107 MET A N 1
ATOM 811 C CA . MET A 1 107 ? -14.550 -7.590 15.248 1.00 98.69 107 MET A CA 1
ATOM 812 C C . MET A 1 107 ? -15.892 -7.934 14.570 1.00 98.69 107 MET A C 1
ATOM 814 O O . MET A 1 107 ? -16.625 -8.827 14.994 1.00 98.69 107 MET A O 1
ATOM 818 N N . ALA A 1 108 ? -16.244 -7.192 13.516 1.00 97.94 108 ALA A N 1
ATOM 819 C CA . ALA A 1 108 ? -17.406 -7.496 12.682 1.00 97.94 108 ALA A CA 1
ATOM 820 C C . ALA A 1 108 ? -17.250 -8.833 11.933 1.00 97.94 108 ALA A C 1
ATOM 822 O O . ALA A 1 108 ? -16.166 -9.407 11.859 1.00 97.94 108 ALA A O 1
ATOM 823 N N . SER A 1 109 ? -18.342 -9.310 11.324 1.00 96.44 109 SER A N 1
ATOM 824 C CA . SER A 1 109 ? -18.307 -10.508 10.481 1.00 96.44 109 SER A CA 1
ATOM 825 C C . SER A 1 109 ? -17.385 -10.325 9.273 1.00 96.44 109 SER A C 1
ATOM 827 O O . SER A 1 109 ? -17.408 -9.281 8.607 1.00 96.44 109 SER A O 1
ATOM 829 N N . ASP A 1 110 ? -16.638 -11.384 8.970 1.00 96.56 110 ASP A N 1
ATOM 830 C CA . ASP A 1 110 ? -15.646 -11.445 7.900 1.00 96.56 110 ASP A CA 1
ATOM 831 C C . ASP A 1 110 ? -14.588 -10.319 7.968 1.00 96.56 110 ASP A C 1
ATOM 833 O O . ASP A 1 110 ? -14.440 -9.552 7.008 1.00 96.56 110 ASP A O 1
ATOM 837 N N . PRO A 1 111 ? -13.861 -10.167 9.095 1.00 98.00 111 PRO A N 1
ATOM 838 C CA . PRO A 1 111 ? -12.953 -9.046 9.276 1.00 98.00 111 PRO A CA 1
ATOM 839 C C . PRO A 1 111 ? -11.699 -9.176 8.404 1.00 98.00 111 PRO A C 1
ATOM 841 O O . PRO A 1 111 ? -11.184 -10.274 8.165 1.00 98.00 111 PRO A O 1
ATOM 844 N N . ILE A 1 112 ? -11.198 -8.024 7.951 1.00 98.69 112 ILE A N 1
ATOM 845 C CA . ILE A 1 112 ? -9.933 -7.884 7.220 1.00 98.69 112 ILE A CA 1
ATOM 846 C C . ILE A 1 112 ? -8.866 -7.408 8.205 1.00 98.69 112 ILE A C 1
ATOM 848 O O . ILE A 1 112 ? -9.047 -6.385 8.866 1.00 98.69 112 ILE A O 1
ATOM 852 N N . VAL A 1 113 ? -7.751 -8.128 8.309 1.00 98.75 113 VAL A N 1
ATOM 853 C CA . VAL A 1 113 ? -6.719 -7.861 9.319 1.00 98.75 113 VAL A CA 1
ATOM 854 C C . VAL A 1 113 ? -5.348 -7.733 8.657 1.00 98.75 113 VAL A C 1
ATOM 856 O O . VAL A 1 113 ? -4.787 -8.706 8.160 1.00 98.75 113 VAL A O 1
ATOM 859 N N . PHE A 1 114 ? -4.794 -6.523 8.652 1.00 98.75 114 PHE A N 1
ATOM 860 C CA . PHE A 1 114 ? -3.443 -6.231 8.171 1.00 98.75 114 PHE A CA 1
ATOM 861 C C . PHE A 1 114 ? -2.499 -6.094 9.374 1.00 98.75 114 PHE A C 1
ATOM 863 O O . PHE A 1 114 ? -2.666 -5.188 10.188 1.00 98.75 114 PHE A O 1
ATOM 870 N N . LEU A 1 115 ? -1.533 -7.009 9.489 1.00 98.38 115 LEU A N 1
ATOM 871 C CA . LEU A 1 115 ? -0.564 -7.140 10.587 1.00 98.38 115 LEU A CA 1
ATOM 872 C C . LEU A 1 115 ? 0.843 -6.886 10.036 1.00 98.38 115 LEU A C 1
ATOM 874 O O . LEU A 1 115 ? 1.571 -7.813 9.667 1.00 98.38 115 LEU A O 1
ATOM 878 N N . CYS A 1 116 ? 1.190 -5.614 9.865 1.00 97.69 116 CYS A N 1
ATOM 879 C CA . CYS A 1 116 ? 2.296 -5.199 9.007 1.00 97.69 116 CYS A CA 1
ATOM 880 C C . CYS A 1 116 ? 3.560 -4.769 9.771 1.00 97.69 116 CYS A C 1
ATOM 882 O O . CYS A 1 116 ? 4.500 -4.266 9.145 1.00 97.69 116 CYS A O 1
ATOM 884 N N . ALA A 1 117 ? 3.636 -4.983 11.091 1.00 96.69 117 ALA A N 1
ATOM 885 C CA . ALA A 1 117 ? 4.895 -4.816 11.813 1.00 96.69 117 ALA A CA 1
ATOM 886 C C . ALA A 1 117 ? 5.983 -5.783 11.304 1.00 96.69 117 ALA A C 1
ATOM 888 O O . ALA A 1 117 ? 5.724 -6.925 10.924 1.00 96.69 117 ALA A O 1
ATOM 889 N N . ASN A 1 118 ? 7.233 -5.316 11.313 1.00 95.12 118 ASN A N 1
ATOM 890 C CA . ASN A 1 118 ? 8.406 -6.083 10.894 1.00 95.12 118 ASN A CA 1
ATOM 891 C C . ASN A 1 118 ? 9.445 -6.138 12.028 1.00 95.12 118 ASN A C 1
ATOM 893 O O . ASN A 1 118 ? 9.557 -5.164 12.773 1.00 95.12 118 ASN A O 1
ATOM 897 N N . PRO A 1 119 ? 10.238 -7.225 12.148 1.00 94.69 119 PRO A N 1
ATOM 898 C CA . PRO A 1 119 ? 10.202 -8.452 11.337 1.00 94.69 119 PRO A CA 1
ATOM 899 C C . PRO A 1 119 ? 9.163 -9.482 11.820 1.00 94.69 119 PRO A C 1
ATOM 901 O O . PRO A 1 119 ? 8.915 -10.483 11.144 1.00 94.69 119 PRO A O 1
ATOM 904 N N . ILE A 1 120 ? 8.580 -9.261 13.000 1.00 96.94 120 ILE A N 1
ATOM 905 C CA . ILE A 1 120 ? 7.533 -10.109 13.570 1.00 96.94 120 ILE A CA 1
ATOM 906 C C . ILE A 1 120 ? 6.225 -9.303 13.568 1.00 96.94 120 ILE A C 1
ATOM 908 O O . ILE A 1 120 ? 6.202 -8.237 14.196 1.00 96.94 120 ILE A O 1
ATOM 912 N N . PRO A 1 121 ? 5.169 -9.779 12.878 1.00 97.62 121 PRO A N 1
ATOM 913 C CA . PRO A 1 121 ? 3.878 -9.094 12.844 1.00 97.62 121 PRO A CA 1
ATOM 914 C C . PRO A 1 121 ? 3.261 -9.015 14.245 1.00 97.62 121 PRO A C 1
ATOM 916 O O . PRO A 1 121 ? 3.660 -9.740 15.157 1.00 97.62 121 PRO A O 1
ATOM 919 N N . GLU A 1 122 ? 2.271 -8.144 14.427 1.00 98.31 122 GLU A N 1
ATOM 920 C CA . GLU A 1 122 ? 1.582 -7.955 15.710 1.00 98.31 122 GLU A CA 1
ATOM 921 C C . GLU A 1 122 ? 0.971 -9.247 16.276 1.00 98.31 122 GLU A C 1
ATOM 923 O O . GLU A 1 122 ? 0.899 -9.408 17.494 1.00 98.31 122 GLU A O 1
ATOM 928 N N . MET A 1 123 ? 0.551 -10.148 15.387 1.00 97.88 123 MET A N 1
ATOM 929 C CA . MET A 1 123 ? 0.032 -11.492 15.641 1.00 97.88 123 MET A CA 1
ATOM 930 C C . MET A 1 123 ? 0.434 -12.385 14.460 1.00 97.88 123 MET A C 1
ATOM 932 O O . MET A 1 123 ? 0.615 -11.892 13.343 1.00 97.88 123 MET A O 1
ATOM 936 N N . TRP A 1 124 ? 0.576 -13.695 14.664 1.00 97.88 124 TRP A N 1
ATOM 937 C CA . TRP A 1 124 ? 0.809 -14.590 13.536 1.00 97.88 124 TRP A CA 1
ATOM 938 C C . TRP A 1 124 ? -0.439 -14.759 12.655 1.00 97.88 124 TRP A C 1
ATOM 940 O O . TRP A 1 124 ? -1.559 -14.798 13.168 1.00 97.88 124 TRP A O 1
ATOM 950 N N . PRO A 1 125 ? -0.283 -14.928 11.327 1.00 97.50 125 PRO A N 1
ATOM 951 C CA . PRO A 1 125 ? -1.431 -15.027 10.426 1.00 97.50 125 PRO A CA 1
ATOM 952 C C . PRO A 1 125 ? -2.369 -16.202 10.699 1.00 97.50 125 PRO A C 1
ATOM 954 O O . PRO A 1 125 ? -3.575 -16.078 10.494 1.00 97.50 125 PRO A O 1
ATOM 957 N N . TRP A 1 126 ? -1.840 -17.344 11.149 1.00 97.62 126 TRP A N 1
ATOM 958 C CA . TRP A 1 126 ? -2.662 -18.509 11.489 1.00 97.62 126 TRP A CA 1
ATOM 959 C C . TRP A 1 126 ? -3.500 -18.270 12.749 1.00 97.62 126 TRP A C 1
ATOM 961 O O . TRP A 1 126 ? -4.669 -18.641 12.748 1.00 97.62 126 TRP A O 1
ATOM 971 N N . ASP A 1 127 ? -2.960 -17.573 13.753 1.00 98.12 127 ASP A N 1
ATOM 972 C CA . ASP A 1 127 ? -3.701 -17.203 14.966 1.00 98.12 127 ASP A CA 1
ATOM 973 C C . ASP A 1 127 ? -4.831 -16.217 14.626 1.00 98.12 127 ASP A C 1
ATOM 975 O O . ASP A 1 127 ? -5.949 -16.348 15.122 1.00 98.12 127 ASP A O 1
ATOM 979 N N . ALA A 1 128 ? -4.578 -15.271 13.712 1.00 98.25 128 ALA A N 1
ATOM 980 C CA . ALA A 1 128 ? -5.598 -14.343 13.223 1.00 98.25 128 ALA A CA 1
ATOM 981 C C . ALA A 1 128 ? -6.720 -15.070 12.460 1.00 98.25 128 ALA A C 1
ATOM 98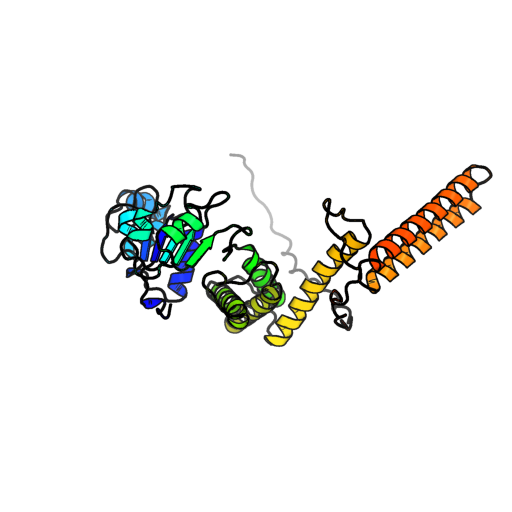3 O O . ALA A 1 128 ? -7.900 -14.787 12.680 1.00 98.25 128 ALA A O 1
ATOM 984 N N . LYS A 1 129 ? -6.369 -16.034 11.594 1.00 98.06 129 LYS A N 1
ATOM 985 C CA . LYS A 1 129 ? -7.345 -16.882 10.887 1.00 98.06 129 LYS A CA 1
ATOM 986 C C . LYS A 1 129 ? -8.162 -17.736 11.863 1.00 98.06 129 LYS A C 1
ATOM 988 O O . LYS A 1 129 ? -9.382 -17.785 11.739 1.00 98.06 129 LYS A O 1
ATOM 993 N N . GLU A 1 130 ? -7.524 -18.361 12.855 1.00 98.31 130 GLU A N 1
ATOM 994 C CA . GLU A 1 130 ? -8.212 -19.136 13.901 1.00 98.31 130 GLU A CA 1
ATOM 995 C C . GLU A 1 130 ? -9.144 -18.254 14.748 1.00 98.31 130 GLU A C 1
ATOM 997 O O . GLU A 1 130 ? -10.236 -18.675 15.130 1.00 98.31 130 GLU A O 1
ATOM 1002 N N . ALA A 1 131 ? -8.761 -16.998 14.982 1.00 98.25 131 ALA A N 1
ATOM 1003 C CA . ALA A 1 131 ? -9.590 -16.008 15.659 1.00 98.25 131 ALA A CA 1
ATOM 1004 C C . ALA A 1 131 ? -10.778 -15.496 14.821 1.00 98.25 131 ALA A C 1
ATOM 1006 O O . ALA A 1 131 ? -11.612 -14.761 15.351 1.00 98.25 131 ALA A O 1
ATOM 1007 N N . GLY A 1 132 ? -10.887 -15.894 13.550 1.00 98.00 132 GLY A N 1
ATOM 1008 C CA . GLY A 1 132 ? -12.019 -15.580 12.679 1.00 98.00 132 GLY A CA 1
ATOM 1009 C C . GLY A 1 132 ? -11.750 -14.514 11.617 1.00 98.00 132 GLY A C 1
ATOM 1010 O O . GLY A 1 132 ? -12.700 -14.076 10.973 1.00 98.00 132 GLY A O 1
ATOM 1011 N N . ALA A 1 133 ? -10.497 -14.094 11.401 1.00 98.50 133 ALA A N 1
ATOM 1012 C CA . ALA A 1 133 ? -10.156 -13.207 10.290 1.00 98.50 133 ALA A CA 1
ATOM 1013 C C . ALA A 1 133 ? -10.416 -13.883 8.938 1.00 98.50 133 ALA A C 1
ATOM 1015 O O . ALA A 1 133 ? -9.911 -14.974 8.668 1.00 98.50 133 ALA A O 1
ATOM 1016 N N . ALA A 1 134 ? -11.174 -13.213 8.070 1.00 98.25 134 ALA A N 1
ATOM 1017 C CA . ALA A 1 134 ? -11.492 -13.741 6.748 1.00 98.25 134 ALA A CA 1
ATOM 1018 C C . ALA A 1 134 ? -10.400 -13.431 5.717 1.00 98.25 134 ALA A C 1
ATOM 1020 O O . ALA A 1 134 ? -10.175 -14.217 4.799 1.00 98.25 134 ALA A O 1
ATOM 1021 N N . ILE A 1 135 ? -9.712 -12.299 5.876 1.00 98.50 135 ILE A N 1
ATOM 1022 C CA . ILE A 1 135 ? -8.526 -11.931 5.098 1.00 98.50 135 ILE A CA 1
ATOM 1023 C C . ILE A 1 135 ? -7.451 -11.504 6.085 1.00 98.50 135 ILE A C 1
ATOM 1025 O O . ILE A 1 135 ? -7.701 -10.674 6.961 1.00 98.50 135 ILE A O 1
ATOM 1029 N N . VAL A 1 136 ? -6.250 -12.051 5.915 1.00 98.69 136 VAL A N 1
ATOM 1030 C CA . VAL A 1 136 ? -5.073 -11.663 6.691 1.00 98.69 136 VAL A CA 1
ATOM 1031 C C . VAL A 1 136 ? -3.962 -11.265 5.736 1.00 98.69 136 VAL A C 1
ATOM 1033 O O . VAL A 1 136 ? -3.723 -11.959 4.748 1.00 98.69 136 VAL A O 1
ATOM 1036 N N . ALA A 1 137 ? -3.296 -10.157 6.038 1.00 98.56 137 ALA A N 1
ATOM 1037 C CA . ALA A 1 137 ? -2.146 -9.663 5.297 1.00 98.56 137 ALA A CA 1
ATOM 1038 C C . ALA A 1 137 ? -1.013 -9.290 6.254 1.00 98.56 137 ALA A C 1
ATOM 1040 O O . ALA A 1 137 ? -1.271 -8.912 7.399 1.00 98.56 137 ALA A O 1
ATOM 1041 N N . THR A 1 138 ? 0.234 -9.382 5.794 1.00 98.12 138 THR A N 1
ATOM 1042 C CA . THR A 1 138 ? 1.409 -8.991 6.594 1.00 98.12 138 THR A CA 1
ATOM 1043 C C . THR A 1 138 ? 2.428 -8.222 5.769 1.00 98.12 138 THR A C 1
ATOM 1045 O O . THR A 1 138 ? 2.324 -8.165 4.550 1.00 98.12 138 THR A O 1
ATOM 1048 N N . GLY A 1 139 ? 3.467 -7.683 6.411 1.00 95.62 139 GLY A N 1
ATOM 1049 C CA . GLY A 1 139 ? 4.598 -7.068 5.707 1.00 95.62 139 GLY A CA 1
ATOM 1050 C C . GLY A 1 139 ? 5.588 -8.057 5.069 1.00 95.62 139 GLY A C 1
ATOM 1051 O O . GLY A 1 139 ? 6.499 -7.627 4.349 1.00 95.62 139 GLY A O 1
ATOM 1052 N N . ARG A 1 140 ? 5.441 -9.364 5.328 1.00 95.62 140 ARG A N 1
ATOM 1053 C CA . ARG A 1 140 ? 6.435 -10.394 4.996 1.00 95.62 140 ARG A CA 1
ATOM 1054 C C . ARG A 1 140 ? 6.065 -11.196 3.751 1.00 95.62 140 ARG A C 1
ATOM 1056 O O . ARG A 1 140 ? 4.901 -11.503 3.532 1.00 95.62 140 ARG A O 1
ATOM 1063 N N . SER A 1 141 ? 7.080 -11.565 2.973 1.00 92.69 141 SER A N 1
ATOM 1064 C CA . SER A 1 141 ? 6.934 -12.286 1.700 1.00 92.69 141 SER A CA 1
ATOM 1065 C C . SER A 1 141 ? 6.712 -13.789 1.852 1.00 92.69 141 SER A C 1
ATOM 1067 O O . SER A 1 141 ? 6.350 -14.449 0.887 1.00 92.69 141 SER A O 1
ATOM 1069 N N . ASP A 1 142 ? 6.958 -14.354 3.034 1.00 94.38 142 ASP A N 1
ATOM 1070 C CA . ASP A 1 142 ? 6.766 -15.780 3.308 1.00 94.38 142 ASP A CA 1
ATOM 1071 C C . ASP A 1 142 ? 5.322 -16.138 3.705 1.00 94.38 142 ASP A C 1
ATOM 1073 O O . ASP A 1 142 ? 5.028 -17.302 3.978 1.00 94.38 142 ASP A O 1
ATOM 1077 N N . PHE A 1 143 ? 4.413 -15.158 3.694 1.00 96.12 143 PHE A N 1
ATOM 1078 C CA . PHE A 1 143 ? 2.981 -15.338 3.920 1.00 96.12 143 PHE A CA 1
ATOM 1079 C C . PHE A 1 143 ? 2.156 -14.829 2.727 1.00 96.12 143 PHE A C 1
ATOM 1081 O O . PHE A 1 143 ? 2.609 -13.938 2.006 1.00 96.12 143 PHE A O 1
ATOM 1088 N N . PRO A 1 144 ? 0.928 -15.347 2.529 1.00 96.88 144 PRO A N 1
ATOM 1089 C CA . PRO A 1 144 ? -0.022 -14.762 1.586 1.00 96.88 144 PRO A CA 1
ATOM 1090 C C . PRO A 1 144 ? -0.287 -13.278 1.875 1.00 96.88 144 PRO A C 1
ATOM 1092 O O . PRO A 1 144 ? -0.175 -12.836 3.022 1.00 96.88 144 PRO A O 1
ATOM 1095 N N . ASN A 1 145 ? -0.705 -12.532 0.847 1.00 97.75 145 ASN A N 1
ATOM 1096 C CA . ASN A 1 145 ? -1.059 -11.111 0.943 1.00 97.75 145 ASN A CA 1
ATOM 1097 C C . ASN A 1 145 ? 0.056 -10.252 1.577 1.00 97.75 145 ASN A C 1
ATOM 1099 O O . ASN A 1 145 ? -0.136 -9.622 2.621 1.00 97.75 145 ASN A O 1
ATOM 1103 N N . GLN A 1 146 ? 1.240 -10.228 0.963 1.00 96.94 146 GLN A N 1
ATOM 1104 C CA . GLN A 1 146 ? 2.323 -9.359 1.418 1.00 96.94 146 GLN A CA 1
ATOM 1105 C C . GLN A 1 146 ? 2.022 -7.883 1.097 1.00 96.94 146 GLN A C 1
ATOM 1107 O O . GLN A 1 146 ? 2.256 -7.423 -0.017 1.00 96.94 146 GLN A O 1
ATOM 1112 N N . VAL A 1 147 ? 1.614 -7.105 2.101 1.00 97.06 147 VAL A N 1
ATOM 1113 C CA . VAL A 1 147 ? 1.456 -5.647 2.017 1.00 97.06 147 VAL A CA 1
ATOM 1114 C C . VAL A 1 147 ? 2.796 -4.982 2.307 1.00 97.06 147 VAL A C 1
ATOM 1116 O O . VAL A 1 147 ? 3.175 -4.743 3.455 1.00 97.06 147 VAL A O 1
ATOM 1119 N N . ASN A 1 148 ? 3.540 -4.684 1.248 1.00 93.44 148 ASN A N 1
ATOM 1120 C CA . ASN A 1 148 ? 4.859 -4.075 1.344 1.00 93.44 148 ASN A CA 1
ATOM 1121 C C . ASN A 1 148 ? 5.030 -2.982 0.282 1.00 93.44 148 ASN A C 1
ATOM 1123 O O . ASN A 1 148 ? 4.529 -3.096 -0.829 1.00 93.44 148 ASN A O 1
ATOM 1127 N N . ASN A 1 149 ? 5.767 -1.920 0.609 1.00 95.06 149 ASN A N 1
ATOM 1128 C CA . ASN A 1 149 ? 6.003 -0.817 -0.327 1.00 95.06 149 ASN A CA 1
ATOM 1129 C C . ASN A 1 149 ? 6.798 -1.231 -1.582 1.00 95.06 149 ASN A C 1
ATOM 1131 O O . ASN A 1 149 ? 6.744 -0.517 -2.583 1.00 95.06 149 ASN A O 1
ATOM 1135 N N . SER A 1 150 ? 7.486 -2.377 -1.549 1.00 94.88 150 SER A N 1
ATOM 1136 C CA . SER A 1 150 ? 8.238 -2.953 -2.672 1.00 94.88 150 SER A CA 1
ATOM 1137 C C . SER A 1 150 ? 7.423 -3.168 -3.942 1.00 94.88 150 SER A C 1
ATOM 1139 O O . SER A 1 150 ? 8.002 -3.091 -5.022 1.00 94.88 150 SER A O 1
ATOM 1141 N N . VAL A 1 151 ? 6.109 -3.381 -3.837 1.00 95.56 151 VAL A N 1
ATOM 1142 C CA . VAL A 1 151 ? 5.236 -3.525 -5.012 1.00 95.56 151 VAL A CA 1
ATOM 1143 C C . VAL A 1 151 ? 4.666 -2.203 -5.528 1.00 95.56 151 VAL A C 1
ATOM 1145 O O . VAL A 1 151 ? 4.019 -2.239 -6.557 1.00 95.56 151 VAL A O 1
ATOM 1148 N N . GLY A 1 152 ? 4.919 -1.069 -4.856 1.00 96.88 152 GLY A N 1
ATOM 1149 C CA . GLY A 1 152 ? 4.380 0.241 -5.254 1.00 96.88 152 GLY A CA 1
ATOM 1150 C C . GLY A 1 152 ? 5.435 1.293 -5.602 1.00 96.88 152 GLY A C 1
ATOM 1151 O O . GLY A 1 152 ? 5.342 1.968 -6.627 1.00 96.88 152 GLY A O 1
ATOM 1152 N N . PHE A 1 153 ? 6.486 1.461 -4.783 1.00 97.00 153 PHE A N 1
ATOM 1153 C CA . PHE A 1 153 ? 7.461 2.532 -5.042 1.00 97.00 153 PHE A CA 1
ATOM 1154 C C . PHE A 1 153 ? 8.142 2.422 -6.423 1.00 97.00 153 PHE A C 1
ATOM 1156 O O . PHE A 1 153 ? 8.339 3.472 -7.036 1.00 97.00 153 PHE A O 1
ATOM 1163 N N . PRO A 1 154 ? 8.490 1.232 -6.966 1.00 97.88 154 PRO A N 1
ATOM 1164 C CA . PRO A 1 154 ? 9.138 1.170 -8.273 1.00 97.88 154 PRO A CA 1
ATOM 1165 C C . PRO A 1 154 ? 8.250 1.720 -9.394 1.00 97.88 154 PRO A C 1
ATOM 1167 O O . PRO A 1 154 ? 8.744 2.492 -10.214 1.00 97.88 154 PRO A O 1
ATOM 1170 N N . GLY A 1 155 ? 6.955 1.377 -9.403 1.00 98.19 155 GLY A N 1
ATOM 1171 C CA . GLY A 1 155 ? 5.990 1.865 -10.391 1.00 98.19 155 GLY A CA 1
ATOM 1172 C C . GLY A 1 155 ? 5.712 3.359 -10.234 1.00 98.19 155 GLY A C 1
ATOM 1173 O O . GLY A 1 155 ? 5.834 4.115 -11.200 1.00 98.19 155 GLY A O 1
ATOM 1174 N N . ILE A 1 156 ? 5.468 3.815 -8.998 1.00 98.81 156 ILE A N 1
ATOM 1175 C CA . ILE A 1 156 ? 5.242 5.238 -8.690 1.00 98.81 156 ILE A CA 1
ATOM 1176 C C . ILE A 1 156 ? 6.414 6.105 -9.149 1.00 98.81 156 ILE A C 1
ATOM 1178 O O . ILE A 1 156 ? 6.216 7.114 -9.833 1.00 98.81 156 ILE A O 1
ATOM 1182 N N . PHE A 1 157 ? 7.647 5.726 -8.805 1.00 98.75 157 PHE A N 1
ATOM 1183 C CA . PHE A 1 157 ? 8.821 6.476 -9.243 1.00 98.75 157 PHE A CA 1
ATOM 1184 C C . PHE A 1 157 ? 9.020 6.396 -10.755 1.00 98.75 157 PHE A C 1
ATOM 1186 O O . PHE A 1 157 ? 9.357 7.416 -11.352 1.00 98.75 157 PHE A O 1
ATOM 1193 N N . ARG A 1 158 ? 8.804 5.233 -11.383 1.00 98.50 158 ARG A N 1
ATOM 1194 C CA . ARG A 1 158 ? 8.982 5.073 -12.831 1.00 98.50 158 ARG A CA 1
ATOM 1195 C C . ARG A 1 158 ? 8.086 6.038 -13.610 1.00 98.50 158 ARG A C 1
ATOM 1197 O O . ARG A 1 158 ? 8.625 6.884 -14.321 1.00 98.50 158 ARG A O 1
ATOM 1204 N N . GLY A 1 159 ? 6.777 6.022 -13.350 1.00 98.62 159 GLY A N 1
ATOM 1205 C CA . GLY A 1 159 ? 5.821 6.910 -14.022 1.00 98.62 159 GLY A CA 1
ATOM 1206 C C . GLY A 1 159 ? 6.069 8.392 -13.738 1.00 98.62 159 GLY A C 1
ATOM 1207 O O . GLY A 1 159 ? 6.051 9.221 -14.645 1.00 98.62 159 GLY A O 1
ATOM 1208 N N . THR A 1 160 ? 6.391 8.738 -12.484 1.00 98.81 160 THR A N 1
ATOM 1209 C CA . THR A 1 160 ? 6.754 10.115 -12.091 1.00 98.81 160 THR A CA 1
ATOM 1210 C C . THR A 1 160 ? 7.960 10.624 -12.886 1.00 98.81 160 THR A C 1
ATOM 1212 O O . THR A 1 160 ? 7.969 11.767 -13.354 1.00 98.81 160 THR A O 1
ATOM 1215 N N . LEU A 1 161 ? 8.985 9.782 -13.042 1.00 98.75 161 LEU A N 1
ATOM 1216 C CA . LEU A 1 161 ? 10.216 10.123 -13.750 1.00 98.75 161 LEU A CA 1
ATOM 1217 C C . LEU A 1 161 ? 10.010 10.196 -15.265 1.00 98.75 161 LEU A C 1
ATOM 1219 O O . LEU A 1 161 ? 10.527 11.126 -15.885 1.00 98.75 161 LEU A O 1
ATOM 1223 N N . ASP A 1 162 ? 9.252 9.268 -15.849 1.00 98.38 162 ASP A N 1
ATOM 1224 C CA . ASP A 1 162 ? 9.031 9.197 -17.301 1.00 98.38 162 ASP A CA 1
ATOM 1225 C C . ASP A 1 162 ? 8.286 10.415 -17.838 1.00 98.38 162 ASP A C 1
ATOM 1227 O O . ASP A 1 162 ? 8.622 10.933 -18.908 1.00 98.38 162 ASP A O 1
ATOM 1231 N N . VAL A 1 163 ? 7.360 10.963 -17.046 1.00 98.62 163 VAL A N 1
ATOM 1232 C CA . VAL A 1 163 ? 6.646 12.199 -17.401 1.00 98.62 163 VAL A CA 1
ATOM 1233 C C . VAL A 1 163 ? 7.284 13.466 -16.833 1.00 98.62 163 VAL A C 1
ATOM 1235 O O . VAL A 1 163 ? 6.829 14.587 -17.096 1.00 98.62 163 VAL A O 1
ATOM 1238 N N . ARG A 1 164 ? 8.364 13.300 -16.058 1.00 98.56 164 ARG A N 1
ATOM 1239 C CA . ARG A 1 164 ? 9.085 14.369 -15.357 1.00 98.56 164 ARG A CA 1
ATOM 1240 C C . ARG A 1 164 ? 8.138 15.226 -14.510 1.00 98.56 164 ARG A C 1
ATOM 1242 O O . ARG A 1 164 ? 8.163 16.456 -14.597 1.00 98.56 164 ARG A O 1
ATOM 1249 N N . ALA A 1 165 ? 7.270 14.579 -13.736 1.00 98.62 165 ALA A N 1
ATOM 1250 C CA . ALA A 1 165 ? 6.347 15.267 -12.843 1.00 98.62 165 ALA A CA 1
ATOM 1251 C C . ALA A 1 165 ? 7.107 16.066 -11.774 1.00 98.62 165 ALA A C 1
ATOM 1253 O O . ALA A 1 165 ? 8.145 15.641 -11.267 1.00 98.62 165 ALA A O 1
ATOM 1254 N N . LYS A 1 166 ? 6.586 17.246 -11.424 1.00 98.38 166 LYS A N 1
ATOM 1255 C CA . LYS A 1 166 ? 7.221 18.151 -10.445 1.00 98.38 166 LYS A CA 1
ATOM 1256 C C . LYS A 1 166 ? 7.193 17.625 -9.007 1.00 98.38 166 LYS A C 1
ATOM 1258 O O . LYS A 1 166 ? 7.966 18.095 -8.179 1.00 98.38 166 LYS A O 1
ATOM 1263 N N . THR A 1 167 ? 6.266 16.723 -8.699 1.00 98.50 167 THR A N 1
ATOM 1264 C CA . THR A 1 167 ? 6.048 16.138 -7.371 1.00 98.50 167 THR A CA 1
ATOM 1265 C C . THR A 1 167 ? 5.251 14.836 -7.502 1.00 98.50 167 THR A C 1
ATOM 1267 O O . THR A 1 167 ? 4.787 14.512 -8.594 1.00 98.50 167 THR A O 1
ATOM 1270 N N . ILE A 1 168 ? 5.068 14.124 -6.390 1.00 98.62 168 ILE A N 1
ATOM 1271 C CA . ILE A 1 168 ? 4.143 12.993 -6.256 1.00 98.62 168 ILE A CA 1
ATOM 1272 C C . ILE A 1 168 ? 2.961 13.464 -5.401 1.00 98.62 168 ILE A C 1
ATOM 1274 O O . ILE A 1 168 ? 3.163 13.939 -4.282 1.00 98.62 168 ILE A O 1
ATOM 1278 N N . THR A 1 169 ? 1.745 13.384 -5.937 1.00 98.56 169 THR A N 1
ATOM 1279 C CA . THR A 1 169 ? 0.505 13.806 -5.260 1.00 98.56 169 THR A CA 1
ATOM 1280 C C . THR A 1 169 ? -0.217 12.624 -4.611 1.00 98.56 169 THR A C 1
ATOM 1282 O O . THR A 1 169 ? 0.077 11.462 -4.901 1.00 98.56 169 THR A O 1
ATOM 1285 N N . ASP A 1 170 ? -1.186 12.906 -3.736 1.00 98.31 170 ASP A N 1
ATOM 1286 C CA . ASP A 1 170 ? -2.022 11.857 -3.141 1.00 98.31 170 ASP A CA 1
ATOM 1287 C C . ASP A 1 170 ? -2.860 11.152 -4.216 1.00 98.31 170 ASP A C 1
ATOM 1289 O O . ASP A 1 170 ? -3.006 9.933 -4.175 1.00 98.31 170 ASP A O 1
ATOM 1293 N N . GLU A 1 171 ? -3.333 11.882 -5.230 1.00 98.62 171 GLU A N 1
ATOM 1294 C CA . GLU A 1 171 ? -4.078 11.310 -6.351 1.00 98.62 171 GLU A CA 1
ATOM 1295 C C . GLU A 1 171 ? -3.205 10.410 -7.235 1.00 98.62 171 GLU A C 1
ATOM 1297 O O . GLU A 1 171 ? -3.705 9.410 -7.744 1.00 98.62 171 GLU A O 1
ATOM 1302 N N . MET A 1 172 ? -1.909 10.713 -7.399 1.00 98.81 172 MET A N 1
ATOM 1303 C CA . MET A 1 172 ? -0.963 9.808 -8.071 1.00 98.81 172 MET A CA 1
ATOM 1304 C C . MET A 1 172 ? -0.782 8.507 -7.280 1.00 98.81 172 MET A C 1
ATOM 1306 O O . MET A 1 172 ? -0.804 7.427 -7.867 1.00 98.81 172 MET A O 1
ATOM 1310 N N . CYS A 1 173 ? -0.645 8.588 -5.953 1.00 98.69 173 CYS A N 1
ATOM 1311 C CA . CYS A 1 173 ? -0.564 7.405 -5.091 1.00 98.69 173 CYS A CA 1
ATOM 1312 C C . CYS A 1 173 ? -1.854 6.570 -5.130 1.00 98.69 173 CYS A C 1
ATOM 1314 O O . CYS A 1 173 ? -1.785 5.343 -5.139 1.00 98.69 173 CYS A O 1
ATOM 1316 N N . ILE A 1 174 ? -3.020 7.220 -5.173 1.00 98.75 174 ILE A N 1
ATOM 1317 C CA . ILE A 1 174 ? -4.317 6.548 -5.328 1.00 98.75 174 ILE A CA 1
ATOM 1318 C C . ILE A 1 174 ? -4.405 5.863 -6.695 1.00 98.75 174 ILE A C 1
ATOM 1320 O O . ILE A 1 174 ? -4.754 4.690 -6.744 1.00 98.75 174 ILE A O 1
ATOM 1324 N N . ALA A 1 175 ? -4.017 6.538 -7.782 1.00 98.81 175 ALA A N 1
ATOM 1325 C CA . ALA A 1 175 ? -4.010 5.945 -9.121 1.00 98.81 175 ALA A CA 1
ATOM 1326 C C . ALA A 1 175 ? -3.104 4.701 -9.200 1.00 98.81 175 ALA A C 1
ATOM 1328 O O . ALA A 1 175 ? -3.478 3.704 -9.815 1.00 98.81 175 ALA A O 1
ATOM 1329 N N . ALA A 1 176 ? -1.942 4.726 -8.535 1.00 98.75 176 ALA A N 1
ATOM 1330 C CA . ALA A 1 176 ? -1.086 3.547 -8.404 1.00 98.75 176 ALA A CA 1
ATOM 1331 C C . ALA A 1 176 ? -1.784 2.416 -7.632 1.00 98.75 176 ALA A C 1
ATOM 1333 O O . ALA A 1 176 ? -1.803 1.279 -8.092 1.00 98.75 176 ALA A O 1
ATOM 1334 N N . ALA A 1 177 ? -2.398 2.728 -6.485 1.00 98.44 177 ALA A N 1
ATOM 1335 C CA . ALA A 1 177 ? -3.093 1.740 -5.661 1.00 98.44 177 ALA A CA 1
ATOM 1336 C C . ALA A 1 177 ? -4.286 1.090 -6.389 1.00 98.44 177 ALA A C 1
ATOM 1338 O O . ALA A 1 177 ? -4.491 -0.117 -6.263 1.00 98.44 177 ALA A O 1
ATOM 1339 N N . GLU A 1 178 ? -5.049 1.866 -7.165 1.00 98.50 178 GLU A N 1
ATOM 1340 C CA . GLU A 1 178 ? -6.142 1.358 -8.002 1.00 98.50 178 GLU A CA 1
ATOM 1341 C C . GLU A 1 178 ? -5.628 0.408 -9.087 1.00 98.50 178 GLU A C 1
ATOM 1343 O O . GLU A 1 178 ? -6.181 -0.677 -9.270 1.00 98.50 178 GLU A O 1
ATOM 1348 N N . GLU A 1 179 ? -4.546 0.775 -9.777 1.00 98.50 179 GLU A N 1
ATOM 1349 C CA . GLU A 1 179 ? -3.983 -0.067 -10.832 1.00 98.50 179 GLU A CA 1
ATOM 1350 C C . GLU A 1 179 ? -3.336 -1.343 -10.268 1.00 98.50 179 GLU A C 1
ATOM 1352 O O . GLU A 1 179 ? -3.514 -2.423 -10.831 1.00 98.50 179 GLU A O 1
ATOM 1357 N N . LEU A 1 180 ? -2.673 -1.265 -9.109 1.00 98.06 180 LEU A N 1
ATOM 1358 C CA . LEU A 1 180 ? -2.164 -2.431 -8.384 1.00 98.06 180 LEU A CA 1
ATOM 1359 C C . LEU A 1 180 ? -3.295 -3.389 -7.986 1.00 98.06 180 LEU A C 1
ATOM 1361 O O . LEU A 1 180 ? -3.177 -4.603 -8.176 1.00 98.06 180 LEU A O 1
ATOM 1365 N N . ALA A 1 181 ? -4.406 -2.862 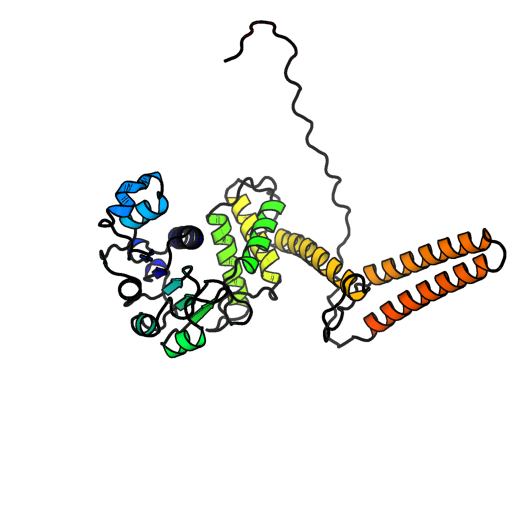-7.463 1.00 97.75 181 ALA A N 1
ATOM 1366 C CA . ALA A 1 181 ? -5.577 -3.667 -7.122 1.00 97.75 181 ALA A CA 1
ATOM 1367 C C . ALA A 1 181 ? -6.190 -4.327 -8.368 1.00 97.75 181 ALA A C 1
ATOM 1369 O O . ALA A 1 181 ? -6.538 -5.509 -8.333 1.00 97.75 181 ALA A O 1
ATOM 1370 N N . LYS A 1 182 ? -6.247 -3.602 -9.490 1.00 97.88 182 LYS A N 1
ATOM 1371 C CA . LYS A 1 182 ? -6.732 -4.118 -10.774 1.00 97.88 182 LYS A CA 1
ATOM 1372 C C . LYS A 1 182 ? -5.866 -5.258 -11.314 1.00 97.88 182 LYS A C 1
ATOM 1374 O O . LYS A 1 182 ? -6.406 -6.240 -11.806 1.00 97.88 182 LYS A O 1
ATOM 1379 N N . VAL A 1 183 ? -4.539 -5.194 -11.166 1.00 95.94 183 VAL A N 1
ATOM 1380 C CA . VAL A 1 183 ? -3.639 -6.307 -11.539 1.00 95.94 183 VAL A CA 1
ATOM 1381 C C . VAL A 1 183 ? -3.952 -7.575 -10.738 1.00 95.94 183 VAL A C 1
ATOM 1383 O O . VAL A 1 183 ? -3.921 -8.679 -11.285 1.00 95.94 183 VAL A O 1
ATOM 1386 N N . ALA A 1 184 ? -4.275 -7.446 -9.449 1.00 96.38 184 ALA A N 1
ATOM 1387 C CA . ALA A 1 184 ? -4.716 -8.592 -8.657 1.00 96.38 184 ALA A CA 1
ATOM 1388 C C . ALA A 1 184 ? -6.100 -9.099 -9.089 1.00 96.38 184 ALA A C 1
ATOM 1390 O O . ALA A 1 184 ? -6.310 -10.310 -9.157 1.00 96.38 184 ALA A O 1
ATOM 1391 N N . GLU A 1 185 ? -7.023 -8.194 -9.421 1.00 96.56 185 GLU A N 1
ATOM 1392 C CA . GLU A 1 185 ? -8.352 -8.543 -9.927 1.00 96.56 185 GLU A CA 1
ATOM 1393 C C . GLU A 1 185 ? -8.289 -9.310 -11.252 1.00 96.56 185 GLU A C 1
ATOM 1395 O O . GLU A 1 185 ? -8.917 -10.363 -11.370 1.00 96.56 185 GLU A O 1
ATOM 1400 N N . ASP A 1 186 ? -7.463 -8.853 -12.197 1.00 93.62 186 ASP A N 1
ATOM 1401 C CA . ASP A 1 186 ? -7.255 -9.491 -13.503 1.00 93.62 186 ASP A CA 1
ATOM 1402 C C . ASP A 1 186 ? -6.762 -10.949 -13.366 1.00 93.62 186 ASP A C 1
ATOM 1404 O O . ASP A 1 186 ? -7.069 -11.800 -14.205 1.00 93.62 186 ASP A O 1
ATOM 1408 N N . LYS A 1 187 ? -6.032 -11.262 -12.285 1.00 93.62 187 LYS A N 1
ATOM 1409 C CA . LYS A 1 187 ? -5.546 -12.615 -11.950 1.00 93.62 187 LYS A CA 1
ATOM 1410 C C . LYS A 1 187 ? -6.532 -13.467 -11.154 1.00 93.62 187 LYS A C 1
ATOM 1412 O O . LYS A 1 187 ? -6.336 -14.678 -11.040 1.00 93.62 187 LYS A O 1
ATOM 1417 N N . GLY A 1 188 ? -7.595 -12.859 -10.641 1.00 95.56 188 GLY A N 1
ATOM 1418 C CA . GLY A 1 188 ? -8.597 -13.502 -9.803 1.00 95.56 188 GLY A CA 1
ATOM 1419 C C . GLY A 1 188 ? -8.281 -13.372 -8.315 1.00 95.56 188 GLY A C 1
ATOM 1420 O O . GLY A 1 188 ? -7.330 -13.955 -7.796 1.00 95.56 188 GLY A O 1
ATOM 1421 N N . LEU A 1 189 ? -9.144 -12.644 -7.609 1.00 96.50 189 LEU A N 1
ATOM 1422 C CA . LEU A 1 189 ? -9.028 -12.437 -6.169 1.00 96.50 189 LEU A CA 1
ATOM 1423 C C . LEU A 1 189 ? -9.385 -13.699 -5.378 1.00 96.50 189 LEU A C 1
ATOM 1425 O O . LEU A 1 189 ? -10.328 -14.427 -5.700 1.00 96.50 189 LEU A O 1
ATOM 1429 N N . SER A 1 190 ? -8.687 -13.900 -4.265 1.00 96.62 190 SER A N 1
ATOM 1430 C CA . SER A 1 190 ? -9.042 -14.888 -3.246 1.00 96.62 190 SER A CA 1
ATOM 1431 C C . SER A 1 190 ? -8.706 -14.364 -1.849 1.00 96.62 190 SER A C 1
ATOM 1433 O O . SER A 1 190 ? -8.054 -13.333 -1.705 1.00 96.62 190 SER A O 1
ATOM 1435 N N . ALA A 1 191 ? -9.124 -15.073 -0.798 1.00 96.25 191 ALA A N 1
ATOM 1436 C CA . ALA A 1 191 ? -8.777 -14.690 0.575 1.00 96.25 191 ALA A CA 1
ATOM 1437 C C . ALA A 1 191 ? -7.253 -14.659 0.825 1.00 96.25 191 ALA A C 1
ATOM 1439 O O . ALA A 1 191 ? -6.783 -13.899 1.670 1.00 96.25 191 ALA A O 1
ATOM 1440 N N . ASP A 1 192 ? -6.492 -15.445 0.059 1.00 96.94 192 ASP A N 1
ATOM 1441 C CA . ASP A 1 192 ? -5.031 -15.550 0.133 1.00 96.94 192 ASP A CA 1
ATOM 1442 C C . ASP A 1 192 ? -4.316 -14.825 -1.030 1.00 96.94 192 ASP A C 1
ATOM 1444 O O . ASP A 1 192 ? -3.096 -14.921 -1.159 1.00 96.94 192 ASP A O 1
ATOM 1448 N N . TYR A 1 193 ? -5.055 -14.094 -1.875 1.00 97.19 193 TYR A N 1
ATOM 1449 C CA . TYR A 1 193 ? -4.498 -13.267 -2.949 1.00 97.19 193 TYR A CA 1
ATOM 1450 C C . TYR A 1 193 ? -5.374 -12.026 -3.180 1.00 97.19 193 TYR A C 1
ATOM 1452 O O . TYR A 1 193 ? -6.354 -12.067 -3.928 1.00 97.19 193 TYR A O 1
ATOM 1460 N N . ILE A 1 194 ? -5.032 -10.933 -2.493 1.00 97.25 194 ILE A N 1
ATOM 1461 C CA . ILE A 1 194 ? -5.722 -9.630 -2.583 1.00 97.25 194 ILE A CA 1
ATOM 1462 C C . ILE A 1 194 ? -4.904 -8.556 -3.308 1.00 97.25 194 ILE A C 1
ATOM 1464 O O . ILE A 1 194 ? -5.429 -7.489 -3.613 1.00 97.25 194 ILE A O 1
ATOM 1468 N N . MET A 1 195 ? -3.615 -8.811 -3.525 1.00 96.25 195 MET A N 1
ATOM 1469 C CA . MET A 1 195 ? -2.680 -7.889 -4.159 1.00 96.25 195 MET A CA 1
ATOM 1470 C C . MET A 1 195 ? -1.562 -8.660 -4.869 1.00 96.25 195 MET A C 1
ATOM 1472 O O . MET A 1 195 ? -1.267 -9.787 -4.455 1.00 96.25 195 MET A O 1
ATOM 1476 N N . PRO A 1 196 ? -0.922 -8.071 -5.894 1.00 95.44 196 PRO A N 1
ATOM 1477 C CA . PRO A 1 196 ? 0.194 -8.699 -6.584 1.00 95.44 196 PRO A CA 1
ATOM 1478 C C . PRO A 1 196 ? 1.400 -8.880 -5.656 1.00 95.44 196 PRO A C 1
ATOM 1480 O O . PRO A 1 196 ? 1.599 -8.140 -4.689 1.00 95.44 196 PRO A O 1
ATOM 1483 N N . THR A 1 197 ? 2.225 -9.864 -5.980 1.00 94.19 197 THR A N 1
ATOM 1484 C CA . THR A 1 197 ? 3.516 -10.139 -5.349 1.00 94.19 197 THR A CA 1
ATOM 1485 C C . THR A 1 197 ? 4.655 -9.461 -6.119 1.00 94.19 197 THR A C 1
ATOM 1487 O O . THR A 1 197 ? 4.470 -8.967 -7.229 1.00 94.19 197 THR A O 1
ATOM 1490 N N . MET A 1 198 ? 5.877 -9.474 -5.576 1.00 91.50 198 MET A N 1
ATOM 1491 C CA . MET A 1 198 ? 7.056 -8.970 -6.302 1.00 91.50 198 MET A CA 1
ATOM 1492 C C . MET A 1 198 ? 7.375 -9.763 -7.584 1.00 91.50 198 MET A C 1
ATOM 1494 O O . MET A 1 198 ? 8.067 -9.244 -8.464 1.00 91.50 198 MET A O 1
ATOM 1498 N N . ASP A 1 199 ? 6.877 -10.998 -7.703 1.00 89.25 199 ASP A N 1
ATOM 1499 C CA . ASP A 1 199 ? 7.036 -11.821 -8.907 1.00 89.25 199 ASP A CA 1
ATOM 1500 C C . ASP A 1 199 ? 6.046 -11.429 -10.015 1.00 89.25 199 ASP A C 1
ATOM 1502 O O . ASP A 1 199 ? 6.306 -11.667 -11.200 1.00 89.25 199 ASP A O 1
ATOM 1506 N N . ASP A 1 200 ? 4.959 -10.741 -9.659 1.00 91.38 200 ASP A N 1
ATOM 1507 C CA . ASP A 1 200 ? 3.949 -10.219 -10.577 1.00 91.38 200 ASP A CA 1
ATOM 1508 C C . ASP A 1 200 ? 4.415 -8.911 -11.228 1.00 91.38 200 ASP A C 1
ATOM 1510 O O . ASP A 1 200 ? 3.766 -7.871 -11.148 1.00 91.38 200 ASP A O 1
ATOM 1514 N N . TRP A 1 201 ? 5.571 -8.965 -11.891 1.00 90.94 201 TRP A N 1
ATOM 1515 C CA . TRP A 1 201 ? 6.312 -7.790 -12.354 1.00 90.94 201 TRP A CA 1
ATOM 1516 C C . TRP A 1 201 ? 5.545 -6.882 -13.328 1.00 90.94 201 TRP A C 1
ATOM 1518 O O . TRP A 1 201 ? 5.922 -5.724 -13.492 1.00 90.94 201 TRP A O 1
ATOM 1528 N N . GLU A 1 202 ? 4.480 -7.376 -13.963 1.00 90.44 202 GLU A N 1
ATOM 1529 C CA . GLU A 1 202 ? 3.591 -6.573 -14.813 1.00 90.44 202 GLU A CA 1
ATOM 1530 C C . GLU A 1 202 ? 2.898 -5.432 -14.050 1.00 90.44 202 GLU A C 1
ATOM 1532 O O . GLU A 1 202 ? 2.448 -4.470 -14.673 1.00 90.44 202 GLU A O 1
ATOM 1537 N N . VAL A 1 203 ? 2.848 -5.506 -12.712 1.00 96.56 203 VAL A N 1
ATOM 1538 C CA . VAL A 1 203 ? 2.312 -4.439 -11.861 1.00 96.56 203 VAL A CA 1
ATOM 1539 C C . VAL A 1 203 ? 3.081 -3.132 -12.045 1.00 96.56 203 VAL A C 1
ATOM 1541 O O . VAL A 1 203 ? 2.476 -2.081 -12.215 1.00 96.56 203 VAL A O 1
ATOM 1544 N N . PHE A 1 204 ? 4.411 -3.192 -12.128 1.00 97.81 204 PHE A N 1
ATOM 1545 C CA . PHE A 1 204 ? 5.268 -2.007 -12.154 1.00 97.81 204 PHE A CA 1
ATOM 1546 C C . PHE A 1 204 ? 5.079 -1.110 -13.391 1.00 97.81 204 PHE A C 1
ATOM 1548 O O . PHE A 1 204 ? 4.930 0.099 -13.213 1.00 97.81 204 PHE A O 1
ATOM 1555 N N . PRO A 1 205 ? 5.081 -1.624 -14.642 1.00 97.12 205 PRO A N 1
ATOM 1556 C CA . PRO A 1 205 ? 4.818 -0.785 -15.809 1.00 97.12 205 PRO A CA 1
ATOM 1557 C C . PRO A 1 205 ? 3.369 -0.280 -15.862 1.00 97.12 205 PRO A C 1
ATOM 1559 O O . PRO A 1 205 ? 3.132 0.813 -16.370 1.00 97.12 205 PRO A O 1
ATOM 1562 N N . ARG A 1 206 ? 2.399 -1.028 -15.317 1.00 98.38 206 ARG A N 1
ATOM 1563 C CA . ARG A 1 206 ? 0.999 -0.583 -15.241 1.00 98.38 206 ARG A CA 1
ATOM 1564 C C . ARG A 1 206 ? 0.817 0.544 -14.225 1.00 98.38 206 ARG A C 1
ATOM 1566 O O . ARG A 1 206 ? 0.234 1.571 -14.561 1.00 98.38 206 ARG A O 1
ATOM 1573 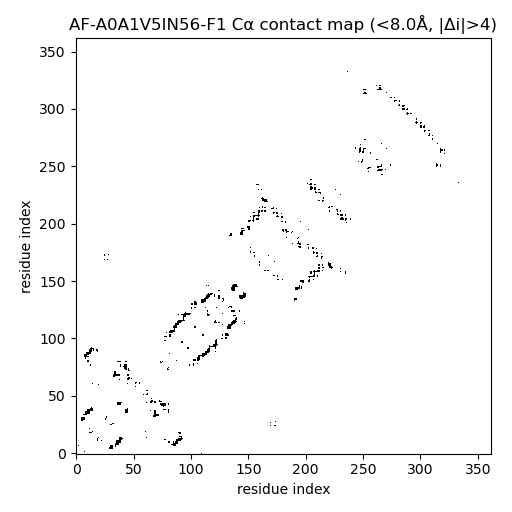N N . GLU A 1 207 ? 1.385 0.409 -13.028 1.00 98.69 207 GLU A N 1
ATOM 1574 C CA . GLU A 1 207 ? 1.440 1.487 -12.035 1.00 98.69 207 GLU A CA 1
ATOM 1575 C C . GLU A 1 207 ? 2.140 2.734 -12.585 1.00 98.69 207 GLU A C 1
ATOM 1577 O O . GLU A 1 207 ? 1.642 3.844 -12.400 1.00 98.69 207 GLU A O 1
ATOM 1582 N N . ALA A 1 208 ? 3.268 2.562 -13.288 1.00 98.75 208 ALA A N 1
ATOM 1583 C CA . ALA A 1 208 ? 3.977 3.666 -13.933 1.00 98.75 208 ALA A CA 1
ATOM 1584 C C . ALA A 1 208 ? 3.054 4.429 -14.891 1.00 98.75 208 ALA A C 1
ATOM 1586 O O . ALA A 1 208 ? 2.939 5.651 -14.788 1.00 98.75 208 ALA A O 1
ATOM 1587 N N . ALA A 1 209 ? 2.313 3.708 -15.734 1.00 98.69 209 ALA A N 1
ATOM 1588 C CA . ALA A 1 209 ? 1.329 4.292 -16.634 1.00 98.69 209 ALA A CA 1
ATOM 1589 C C . ALA A 1 209 ? 0.196 5.021 -15.905 1.00 98.69 209 ALA A C 1
ATOM 1591 O O . ALA A 1 209 ? -0.117 6.160 -16.253 1.00 98.69 209 ALA A O 1
ATOM 1592 N N . ALA A 1 210 ? -0.378 4.434 -14.854 1.00 98.88 210 ALA A N 1
ATOM 1593 C CA . ALA A 1 210 ? -1.428 5.084 -14.069 1.00 98.88 210 ALA A CA 1
ATOM 1594 C C . ALA A 1 210 ? -0.943 6.398 -13.428 1.00 98.88 210 ALA A C 1
ATOM 1596 O O . ALA A 1 210 ? -1.615 7.432 -13.497 1.00 98.88 210 ALA A O 1
ATOM 1597 N N . VAL A 1 211 ? 0.263 6.380 -12.861 1.00 98.94 211 VAL A N 1
ATOM 1598 C CA . VAL A 1 211 ? 0.887 7.537 -12.206 1.00 98.94 211 VAL A CA 1
ATOM 1599 C C . VAL A 1 211 ? 1.247 8.625 -13.214 1.00 98.94 211 VAL A C 1
ATOM 1601 O O . VAL A 1 211 ? 0.960 9.802 -12.982 1.00 98.94 211 VAL A O 1
ATOM 1604 N N . ALA A 1 212 ? 1.824 8.238 -14.351 1.00 98.88 212 ALA A N 1
ATOM 1605 C CA . ALA A 1 212 ? 2.130 9.118 -15.471 1.00 98.88 212 ALA A CA 1
ATOM 1606 C C . ALA A 1 212 ? 0.875 9.845 -15.971 1.00 98.88 212 ALA A C 1
ATOM 1608 O O . ALA A 1 212 ? 0.856 11.075 -16.055 1.00 98.88 212 ALA A O 1
ATOM 1609 N N . MET A 1 213 ? -0.199 9.093 -16.239 1.00 98.88 213 MET A N 1
ATOM 1610 C CA . MET A 1 213 ? -1.464 9.657 -16.710 1.00 98.88 213 MET A CA 1
ATOM 1611 C C . MET A 1 213 ? -2.062 10.620 -15.687 1.00 98.88 213 MET A C 1
ATOM 1613 O O . MET A 1 213 ? -2.489 11.713 -16.060 1.00 98.88 213 MET A O 1
ATOM 1617 N N . LYS A 1 214 ? -2.028 10.275 -14.393 1.00 98.88 214 LYS A N 1
ATOM 1618 C CA . LYS A 1 214 ? -2.538 11.163 -13.343 1.00 98.88 214 LYS A CA 1
ATOM 1619 C C . LYS A 1 214 ? -1.737 12.464 -13.244 1.00 98.88 214 LYS A C 1
ATOM 1621 O O . LYS A 1 214 ? -2.325 13.534 -13.102 1.00 98.88 214 LYS A O 1
ATOM 1626 N N . ALA A 1 215 ? -0.414 12.408 -13.381 1.00 98.88 215 ALA A N 1
ATOM 1627 C CA . ALA A 1 215 ? 0.427 13.604 -13.383 1.00 98.88 215 ALA A CA 1
ATOM 1628 C C . ALA A 1 215 ? 0.185 14.511 -14.609 1.00 98.88 215 ALA A C 1
ATOM 1630 O O . ALA A 1 215 ? 0.244 15.741 -14.485 1.00 98.88 215 ALA A O 1
ATOM 1631 N N . ILE A 1 216 ? -0.097 13.928 -15.781 1.00 98.75 216 ILE A N 1
ATOM 1632 C CA . ILE A 1 216 ? -0.487 14.670 -16.992 1.00 98.75 216 ILE A CA 1
ATOM 1633 C C . ILE A 1 216 ? -1.857 15.323 -16.798 1.00 98.75 216 ILE A C 1
ATOM 1635 O O . ILE A 1 216 ? -1.997 16.518 -17.048 1.00 98.75 216 ILE A O 1
ATOM 1639 N N . GLU A 1 217 ? -2.840 14.570 -16.299 1.00 98.50 217 GLU A N 1
ATOM 1640 C CA . GLU A 1 217 ? -4.190 15.059 -15.990 1.00 98.50 217 GLU A CA 1
ATOM 1641 C C . GLU A 1 217 ? -4.157 16.256 -15.028 1.00 98.50 217 GLU A C 1
ATOM 1643 O O . GLU A 1 217 ? -4.847 17.250 -15.244 1.00 98.50 217 GLU A O 1
ATOM 1648 N N . GLN A 1 218 ? -3.307 16.199 -13.999 1.00 98.56 218 GLN A N 1
ATOM 1649 C CA . GLN A 1 218 ? -3.126 17.282 -13.028 1.00 98.56 218 GLN A CA 1
ATOM 1650 C C . GLN A 1 218 ? -2.309 18.475 -13.567 1.00 98.56 218 GLN A C 1
ATOM 1652 O O . GLN A 1 218 ? -2.183 19.490 -12.881 1.00 98.56 218 GLN A O 1
ATOM 1657 N N . GLY A 1 219 ? -1.727 18.378 -14.768 1.00 98.44 219 GLY A N 1
ATOM 1658 C CA . GLY A 1 219 ? -0.914 19.443 -15.366 1.00 98.44 219 GLY A CA 1
ATOM 1659 C C . GLY A 1 219 ? 0.431 19.679 -14.668 1.00 98.44 219 GLY A C 1
ATOM 1660 O O . GLY A 1 219 ? 1.000 20.770 -14.761 1.00 98.44 219 GLY A O 1
ATOM 1661 N N . ILE A 1 220 ? 0.947 18.676 -13.947 1.00 98.62 220 ILE A N 1
ATOM 1662 C CA . ILE A 1 220 ? 2.223 18.757 -13.213 1.00 98.62 220 ILE A CA 1
ATOM 1663 C C . ILE A 1 220 ? 3.371 18.013 -13.908 1.00 98.62 220 ILE A C 1
ATOM 1665 O O . ILE A 1 220 ? 4.518 18.129 -13.467 1.00 98.62 220 ILE A O 1
ATOM 1669 N N . ALA A 1 221 ? 3.076 17.278 -14.982 1.00 98.62 221 ALA A N 1
ATOM 1670 C CA . ALA A 1 221 ? 4.048 16.638 -15.862 1.00 98.62 221 ALA A CA 1
ATOM 1671 C C . ALA A 1 221 ? 4.677 17.630 -16.859 1.00 98.62 221 ALA A C 1
ATOM 1673 O O . ALA A 1 221 ? 4.026 18.573 -17.308 1.00 98.62 221 ALA A O 1
ATOM 1674 N N . LEU A 1 222 ? 5.946 17.411 -17.227 1.00 98.31 222 LEU A N 1
ATOM 1675 C CA . LEU A 1 222 ? 6.613 18.181 -18.292 1.00 98.31 222 LEU A CA 1
ATOM 1676 C C . LEU A 1 222 ? 6.556 17.474 -19.650 1.00 98.31 222 LEU A C 1
ATOM 1678 O O . LEU A 1 222 ? 6.614 18.140 -20.682 1.00 98.31 222 LEU A O 1
ATOM 1682 N N . ARG A 1 223 ? 6.459 16.143 -19.655 1.00 97.75 223 ARG A N 1
ATOM 1683 C CA . ARG A 1 223 ? 6.188 15.336 -20.847 1.00 97.75 223 ARG A CA 1
ATOM 1684 C C . ARG A 1 223 ? 4.717 14.927 -20.804 1.00 97.75 223 ARG A C 1
ATOM 1686 O O . ARG A 1 223 ? 4.253 14.421 -19.790 1.00 97.75 223 ARG A O 1
ATOM 1693 N N . THR A 1 224 ? 3.984 15.205 -21.877 1.00 97.44 224 THR A N 1
ATOM 1694 C CA . THR A 1 224 ? 2.513 15.050 -21.935 1.00 97.44 224 THR A CA 1
ATOM 1695 C C . THR A 1 224 ? 2.036 14.337 -23.200 1.00 97.44 224 THR A C 1
ATOM 1697 O O . THR A 1 224 ? 0.860 14.029 -23.345 1.00 97.44 224 THR A O 1
ATOM 1700 N N . ASP A 1 225 ? 2.959 14.053 -24.111 1.00 94.56 225 ASP A N 1
ATOM 1701 C CA . ASP A 1 225 ? 2.776 13.412 -25.406 1.00 94.56 225 ASP A CA 1
ATOM 1702 C C . ASP A 1 225 ? 2.906 11.887 -25.303 1.00 94.56 225 ASP A C 1
ATOM 1704 O O . ASP A 1 225 ? 3.650 11.261 -26.055 1.00 94.56 225 ASP A O 1
ATOM 1708 N N . LEU A 1 226 ? 2.196 11.281 -24.351 1.00 93.50 226 LEU A N 1
ATOM 1709 C CA . LEU A 1 226 ? 2.143 9.829 -24.216 1.00 93.50 226 LEU A CA 1
ATOM 1710 C C . LEU A 1 226 ? 0.754 9.337 -23.801 1.00 93.50 226 LEU A C 1
ATOM 1712 O O . LEU A 1 226 ? 0.000 10.026 -23.116 1.00 93.50 226 LEU A O 1
ATOM 1716 N N . THR A 1 227 ? 0.432 8.126 -24.232 1.00 96.75 227 THR A N 1
ATOM 1717 C CA . THR A 1 227 ? -0.762 7.373 -23.832 1.00 96.75 227 THR A CA 1
ATOM 1718 C C . THR A 1 227 ? -0.410 6.350 -22.757 1.00 96.75 227 THR A C 1
ATOM 1720 O O . THR A 1 227 ? 0.762 6.023 -22.561 1.00 96.75 227 THR A O 1
ATOM 1723 N N . PHE A 1 228 ? -1.425 5.807 -22.084 1.00 97.75 228 PHE A N 1
ATOM 1724 C CA . PHE A 1 228 ? -1.239 4.751 -21.091 1.00 97.75 228 PHE A CA 1
ATOM 1725 C C . PHE A 1 228 ? -0.487 3.548 -21.684 1.00 97.75 228 PHE A C 1
ATOM 1727 O O . PHE A 1 228 ? 0.488 3.077 -21.109 1.00 97.75 228 PHE A O 1
ATOM 1734 N N . GLU A 1 229 ? -0.879 3.085 -22.871 1.00 95.25 229 GLU A N 1
ATOM 1735 C CA . GLU A 1 229 ? -0.277 1.926 -23.536 1.00 95.25 229 GLU A CA 1
ATOM 1736 C C . GLU A 1 229 ? 1.180 2.178 -23.947 1.00 95.25 229 GLU A C 1
ATOM 1738 O O . GLU A 1 229 ? 2.016 1.278 -23.847 1.00 95.25 229 GLU A O 1
ATOM 1743 N N . GLN A 1 230 ? 1.496 3.401 -24.388 1.00 93.81 230 GLN A N 1
ATOM 1744 C CA . GLN A 1 230 ? 2.872 3.797 -24.696 1.00 93.81 230 GLN A CA 1
ATOM 1745 C C . GLN A 1 230 ? 3.747 3.787 -23.440 1.00 93.81 230 GLN A C 1
ATOM 1747 O O . GLN A 1 230 ? 4.853 3.255 -23.487 1.00 93.81 230 GLN A O 1
ATOM 1752 N N . GLU A 1 231 ? 3.243 4.295 -22.314 1.00 97.69 231 GLU A N 1
ATOM 1753 C CA . GLU A 1 231 ? 3.976 4.268 -21.044 1.00 97.69 231 GLU A CA 1
ATOM 1754 C C . GLU A 1 231 ? 4.210 2.847 -20.543 1.00 97.69 231 GLU A C 1
ATOM 1756 O O . GLU A 1 231 ? 5.327 2.506 -20.162 1.00 97.69 231 GLU A O 1
ATOM 1761 N N . VAL A 1 232 ? 3.193 1.978 -20.610 1.00 92.00 232 VAL A N 1
ATOM 1762 C CA . VAL A 1 232 ? 3.357 0.559 -20.261 1.00 92.00 232 VAL A CA 1
ATOM 1763 C C . VAL A 1 232 ? 4.476 -0.064 -21.097 1.00 92.00 232 VAL A C 1
ATOM 1765 O O . VAL A 1 232 ? 5.322 -0.775 -20.551 1.00 92.00 232 VAL A O 1
ATOM 1768 N N . ALA A 1 233 ? 4.515 0.203 -22.405 1.00 88.94 233 ALA A N 1
ATOM 1769 C CA . ALA A 1 233 ? 5.545 -0.329 -23.293 1.00 88.94 233 ALA A CA 1
ATOM 1770 C C . ALA A 1 233 ? 6.949 0.215 -22.964 1.00 88.94 233 ALA A C 1
ATOM 1772 O O . ALA A 1 233 ? 7.904 -0.562 -22.869 1.00 88.94 233 ALA A O 1
ATOM 1773 N N . GLU A 1 234 ? 7.082 1.526 -22.745 1.00 93.62 234 GLU A N 1
ATOM 1774 C CA . GLU A 1 234 ? 8.355 2.171 -22.401 1.00 93.62 234 GLU A CA 1
ATOM 1775 C C . GLU A 1 234 ? 8.887 1.698 -21.040 1.00 93.62 234 GLU A C 1
ATOM 1777 O O . GLU A 1 234 ? 10.036 1.246 -20.942 1.00 93.62 234 GLU A O 1
ATOM 1782 N N . ALA A 1 235 ? 8.041 1.708 -20.007 1.00 92.12 235 ALA A N 1
ATOM 1783 C CA . ALA A 1 235 ? 8.380 1.216 -18.678 1.00 92.12 235 ALA A CA 1
ATOM 1784 C C . ALA A 1 235 ? 8.759 -0.272 -18.720 1.00 92.12 235 ALA A C 1
ATOM 1786 O O . ALA A 1 235 ? 9.768 -0.671 -18.131 1.00 92.12 235 ALA A O 1
ATOM 1787 N N . THR A 1 236 ? 8.026 -1.089 -19.486 1.00 91.38 236 THR A N 1
ATOM 1788 C CA . THR A 1 236 ? 8.353 -2.508 -19.701 1.00 91.38 236 THR A CA 1
ATOM 1789 C C . THR A 1 236 ? 9.739 -2.670 -20.317 1.00 91.38 236 THR A C 1
ATOM 1791 O O . THR A 1 236 ? 10.536 -3.466 -19.823 1.00 91.38 236 THR A O 1
ATOM 1794 N N . ALA A 1 237 ? 10.079 -1.897 -21.352 1.00 87.69 237 ALA A N 1
ATOM 1795 C CA . ALA A 1 237 ? 11.394 -1.972 -21.985 1.00 87.69 237 ALA A CA 1
ATOM 1796 C C . ALA A 1 237 ? 12.528 -1.600 -21.010 1.00 87.69 237 ALA A C 1
ATOM 1798 O O . ALA A 1 237 ? 13.575 -2.255 -20.982 1.00 87.69 237 ALA A O 1
ATOM 1799 N N . ILE A 1 238 ? 12.322 -0.576 -20.174 1.00 91.19 238 ILE A N 1
ATOM 1800 C CA . ILE A 1 238 ? 13.287 -0.161 -19.146 1.00 91.19 238 ILE A CA 1
ATOM 1801 C C . ILE A 1 238 ? 13.481 -1.261 -18.097 1.00 91.19 238 ILE A C 1
ATOM 1803 O O . ILE A 1 238 ? 14.622 -1.625 -17.795 1.00 91.19 238 ILE A O 1
ATOM 1807 N N . ILE A 1 239 ? 12.383 -1.795 -17.560 1.00 88.31 239 ILE A N 1
ATOM 1808 C CA . ILE A 1 239 ? 12.395 -2.805 -16.499 1.00 88.31 239 ILE A CA 1
ATOM 1809 C C . ILE A 1 239 ? 13.009 -4.111 -17.012 1.00 88.31 239 ILE A C 1
ATOM 1811 O O . ILE A 1 239 ? 13.920 -4.653 -16.381 1.00 88.31 239 ILE A O 1
ATOM 1815 N N . SER A 1 240 ? 12.583 -4.587 -18.183 1.00 85.62 240 SER A N 1
ATOM 1816 C CA . SER A 1 240 ? 13.101 -5.811 -18.805 1.00 85.62 240 SER A CA 1
ATOM 1817 C C . SER A 1 240 ? 14.595 -5.724 -19.093 1.00 85.62 240 SER A C 1
ATOM 1819 O O . SER A 1 240 ? 15.323 -6.675 -18.817 1.00 85.62 240 SER A O 1
ATOM 1821 N N . ARG A 1 241 ? 15.090 -4.570 -19.556 1.00 87.19 241 ARG A N 1
ATOM 1822 C CA . ARG A 1 241 ? 16.530 -4.345 -19.743 1.00 87.19 241 ARG A CA 1
ATOM 1823 C C . ARG A 1 241 ? 17.305 -4.462 -18.430 1.00 87.19 241 ARG A C 1
ATOM 1825 O O . ARG A 1 241 ? 18.327 -5.142 -18.391 1.00 87.19 241 ARG A O 1
ATOM 1832 N N . ALA A 1 242 ? 16.828 -3.828 -17.357 1.00 88.38 242 ALA A N 1
ATOM 1833 C CA . ALA A 1 242 ? 17.490 -3.890 -16.054 1.00 88.38 242 ALA A CA 1
ATOM 1834 C C . ALA A 1 242 ? 17.514 -5.322 -15.490 1.00 88.38 242 ALA A C 1
ATOM 1836 O O . ALA A 1 242 ? 18.552 -5.788 -15.017 1.00 88.38 242 ALA A O 1
ATOM 1837 N N . ARG A 1 243 ? 16.393 -6.046 -15.602 1.00 86.00 243 ARG A N 1
ATOM 1838 C CA . ARG A 1 243 ? 16.289 -7.457 -15.199 1.00 86.00 243 ARG A CA 1
ATOM 1839 C C . ARG A 1 243 ? 17.229 -8.343 -16.016 1.00 86.00 243 ARG A C 1
ATOM 1841 O O . ARG A 1 243 ? 17.986 -9.118 -15.434 1.00 86.00 243 ARG A O 1
ATOM 1848 N N . GLY A 1 244 ? 17.220 -8.182 -17.339 1.00 82.31 244 GLY A N 1
ATOM 1849 C CA . GLY A 1 244 ? 18.063 -8.934 -18.266 1.00 82.31 244 GLY A CA 1
ATOM 1850 C C . GLY A 1 244 ? 19.550 -8.752 -17.976 1.00 82.31 244 GLY A C 1
ATOM 1851 O O . GLY A 1 244 ? 20.273 -9.734 -17.890 1.00 82.31 244 GLY A O 1
ATOM 1852 N N . MET A 1 245 ? 20.000 -7.524 -17.696 1.00 87.25 245 MET A N 1
ATOM 1853 C CA . MET A 1 245 ? 21.397 -7.263 -17.324 1.00 87.25 245 MET A CA 1
ATOM 1854 C C . MET A 1 245 ? 21.853 -8.064 -16.096 1.00 87.25 245 MET A C 1
ATOM 1856 O O . MET A 1 245 ? 22.946 -8.629 -16.103 1.00 87.25 245 MET A O 1
ATOM 1860 N N . VAL A 1 246 ? 21.036 -8.119 -15.040 1.00 87.12 246 VAL A N 1
ATOM 1861 C CA . VAL A 1 246 ? 21.372 -8.873 -13.820 1.00 87.12 246 VAL A CA 1
ATOM 1862 C C . VAL A 1 246 ? 21.357 -10.375 -14.101 1.00 87.12 246 VAL A C 1
ATOM 1864 O O . VAL A 1 246 ? 22.282 -11.086 -13.706 1.00 87.12 246 VAL A O 1
ATOM 1867 N N . GLN A 1 247 ? 20.351 -10.852 -14.837 1.00 84.31 247 GLN A N 1
ATOM 1868 C CA . GLN A 1 247 ? 20.256 -12.254 -15.244 1.00 84.31 247 GLN A CA 1
ATOM 1869 C C . GLN A 1 247 ? 21.461 -12.677 -16.089 1.00 84.31 247 GLN A C 1
ATOM 1871 O O . GLN A 1 247 ? 22.058 -13.715 -15.821 1.00 84.31 247 GLN A O 1
ATOM 1876 N N . ASP A 1 248 ? 21.886 -11.853 -17.040 1.00 82.81 248 ASP A N 1
ATOM 1877 C CA . ASP A 1 248 ? 23.055 -12.113 -17.876 1.00 82.81 248 ASP A CA 1
ATOM 1878 C C . ASP A 1 248 ? 24.342 -12.174 -17.041 1.00 82.81 248 ASP A C 1
ATOM 1880 O O . ASP A 1 248 ? 25.174 -13.060 -17.237 1.00 82.81 248 ASP A O 1
ATOM 1884 N N . GLN A 1 249 ? 24.500 -11.295 -16.047 1.00 85.50 249 GLN A N 1
ATOM 1885 C CA . GLN A 1 249 ? 25.649 -11.344 -15.138 1.00 85.50 249 GLN A CA 1
ATOM 1886 C C . GLN A 1 249 ? 25.654 -12.601 -14.254 1.00 85.50 249 GLN A C 1
ATOM 1888 O O . GLN A 1 249 ? 26.722 -13.168 -14.012 1.00 85.50 249 GLN A O 1
ATOM 1893 N N . MET A 1 250 ? 24.486 -13.066 -13.805 1.00 83.50 250 MET A N 1
ATOM 1894 C CA . MET A 1 250 ? 24.336 -14.335 -13.079 1.00 83.50 250 MET A CA 1
ATOM 1895 C C . MET A 1 250 ? 24.645 -15.535 -13.986 1.00 83.50 250 MET A C 1
ATOM 1897 O O . MET A 1 250 ? 25.412 -16.422 -13.614 1.00 83.50 250 MET A O 1
ATOM 1901 N N . ALA A 1 251 ? 24.111 -15.533 -15.207 1.00 79.38 251 ALA A N 1
ATOM 1902 C CA . ALA A 1 251 ? 24.301 -16.577 -16.210 1.00 79.38 251 ALA A CA 1
ATOM 1903 C C . ALA A 1 251 ? 25.767 -16.749 -16.632 1.00 79.38 251 ALA A C 1
ATOM 1905 O O . ALA A 1 251 ? 26.247 -17.868 -16.815 1.00 79.38 251 ALA A O 1
ATOM 1906 N N . LEU A 1 252 ? 26.490 -15.635 -16.768 1.00 80.25 252 LEU A N 1
ATOM 1907 C CA . LEU A 1 252 ? 27.908 -15.613 -17.127 1.00 80.25 252 LEU A CA 1
ATOM 1908 C C . LEU A 1 252 ? 28.837 -15.851 -15.922 1.00 80.25 252 LEU A C 1
ATOM 1910 O O . LEU A 1 252 ? 30.053 -15.936 -16.091 1.00 80.25 252 LEU A O 1
ATOM 1914 N N . GLY A 1 253 ? 28.281 -15.987 -14.713 1.00 81.75 253 GLY A N 1
ATOM 1915 C CA . GLY A 1 253 ? 29.033 -16.271 -13.491 1.00 81.75 253 GLY A CA 1
ATOM 1916 C C . GLY A 1 253 ? 29.776 -15.068 -12.904 1.00 81.75 253 GLY A C 1
ATOM 1917 O O . GLY A 1 253 ? 30.665 -15.259 -12.075 1.00 81.75 253 GLY A O 1
ATOM 1918 N N . TYR A 1 254 ? 29.432 -13.843 -13.316 1.00 86.50 254 TYR A N 1
ATOM 1919 C CA . TYR A 1 254 ? 29.927 -12.616 -12.682 1.00 86.50 254 TYR A CA 1
ATOM 1920 C C . TYR A 1 254 ? 29.245 -12.365 -11.336 1.00 86.50 254 TYR A C 1
ATOM 1922 O O . TYR A 1 254 ? 29.893 -11.907 -10.397 1.00 86.50 254 TYR A O 1
ATOM 1930 N N . ILE A 1 255 ? 27.955 -12.698 -11.234 1.00 87.88 255 ILE A N 1
ATOM 1931 C CA . ILE A 1 255 ? 27.224 -12.728 -9.967 1.00 87.88 255 ILE A CA 1
ATOM 1932 C C . ILE A 1 255 ? 27.115 -14.192 -9.523 1.00 87.88 255 ILE A C 1
ATOM 1934 O O . ILE A 1 255 ? 26.555 -15.006 -10.263 1.00 87.88 255 ILE A O 1
ATOM 1938 N N . PRO A 1 256 ? 27.644 -14.561 -8.342 1.00 88.00 256 PRO A N 1
ATOM 1939 C CA . PRO A 1 256 ? 27.533 -15.922 -7.841 1.00 88.00 256 PRO A CA 1
ATOM 1940 C C . PRO A 1 256 ? 26.077 -16.255 -7.495 1.00 88.00 256 PRO A C 1
ATOM 1942 O O . PRO A 1 256 ? 25.375 -15.465 -6.864 1.00 88.00 256 PRO A O 1
ATOM 1945 N N . MET A 1 257 ? 25.640 -17.452 -7.881 1.00 83.38 257 MET A N 1
ATOM 1946 C CA . MET A 1 257 ? 24.334 -17.980 -7.494 1.00 83.38 257 MET A CA 1
ATOM 1947 C C . MET A 1 257 ? 24.384 -18.545 -6.068 1.00 83.38 257 MET A C 1
ATOM 1949 O O . MET A 1 257 ? 25.398 -19.143 -5.697 1.00 83.38 257 MET A O 1
ATOM 1953 N N . PRO A 1 258 ? 23.296 -18.428 -5.285 1.00 83.88 258 PRO A N 1
ATOM 1954 C CA . PRO A 1 258 ? 23.155 -19.172 -4.040 1.00 83.88 258 PRO A CA 1
ATOM 1955 C C . PRO A 1 258 ? 23.289 -20.683 -4.266 1.00 83.88 258 PRO A C 1
ATOM 1957 O O . PRO A 1 258 ? 22.950 -21.200 -5.335 1.00 83.88 258 PRO A O 1
ATOM 1960 N N . GLU A 1 259 ? 23.770 -21.398 -3.251 1.00 84.62 259 GLU A N 1
ATOM 1961 C CA . GLU A 1 259 ? 23.901 -22.853 -3.309 1.00 84.62 259 GLU A CA 1
ATOM 1962 C C . GLU A 1 259 ? 22.531 -23.512 -3.550 1.00 84.62 259 GLU A C 1
ATOM 1964 O O . GLU A 1 259 ? 21.536 -23.152 -2.925 1.00 84.62 259 GLU A O 1
ATOM 1969 N N . GLY A 1 260 ? 22.468 -24.454 -4.496 1.00 77.31 260 GLY A N 1
ATOM 1970 C CA . GLY A 1 260 ? 21.221 -25.115 -4.899 1.00 77.31 260 GLY A CA 1
AT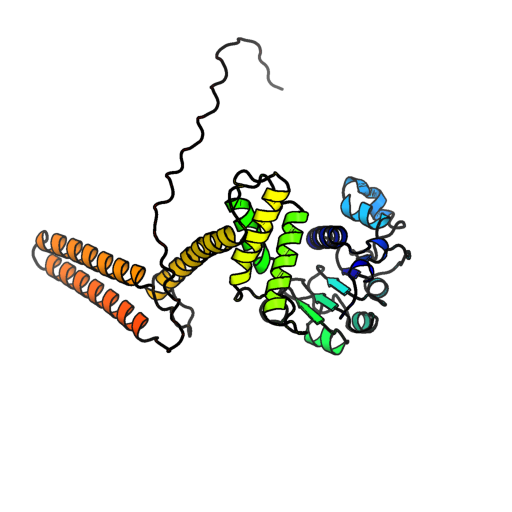OM 1971 C C . GLY A 1 260 ? 20.367 -24.350 -5.922 1.00 77.31 260 GLY A C 1
ATOM 1972 O O . GLY A 1 260 ? 19.380 -24.905 -6.398 1.00 77.31 260 GLY A O 1
ATOM 1973 N N . SER A 1 261 ? 20.749 -23.129 -6.311 1.00 78.19 261 SER A N 1
ATOM 1974 C CA . SER A 1 261 ? 20.039 -22.348 -7.333 1.00 78.19 261 SER A CA 1
ATOM 1975 C C . SER A 1 261 ? 20.556 -22.616 -8.749 1.00 78.19 261 SER A C 1
ATOM 1977 O O . SER A 1 261 ? 21.735 -22.900 -8.968 1.00 78.19 261 SER A O 1
ATOM 1979 N N . HIS A 1 262 ? 19.677 -22.464 -9.741 1.00 71.62 262 HIS A N 1
ATOM 1980 C CA . HIS A 1 262 ? 20.037 -22.544 -11.156 1.00 71.62 262 HIS A CA 1
ATOM 1981 C C . HIS A 1 262 ? 20.254 -21.148 -11.736 1.00 71.62 262 HIS A C 1
ATOM 1983 O O . HIS A 1 262 ? 19.424 -20.260 -11.549 1.00 71.62 262 HIS A O 1
ATOM 1989 N N . ALA A 1 263 ? 21.373 -20.958 -12.438 1.00 68.56 263 ALA A N 1
ATOM 1990 C CA . ALA A 1 263 ? 21.622 -19.716 -13.154 1.00 68.56 263 ALA A CA 1
ATOM 1991 C C . ALA A 1 263 ? 20.573 -19.534 -14.269 1.00 68.56 263 ALA A C 1
ATOM 1993 O O . ALA A 1 263 ? 20.216 -20.519 -14.926 1.00 68.56 263 ALA A O 1
ATOM 1994 N N . PRO A 1 264 ? 20.083 -18.303 -14.495 1.00 75.12 264 PRO A N 1
ATOM 1995 C CA . PRO A 1 264 ? 19.179 -18.025 -15.603 1.00 75.12 264 PRO A CA 1
ATOM 1996 C C . PRO A 1 264 ? 19.879 -18.254 -16.951 1.00 75.12 264 PRO A C 1
ATOM 1998 O O . PRO A 1 264 ? 21.108 -18.309 -17.042 1.00 75.12 264 PRO A O 1
ATOM 2001 N N . THR A 1 265 ? 19.090 -18.389 -18.016 1.00 71.06 265 THR A N 1
ATOM 2002 C CA . THR A 1 265 ? 19.640 -18.475 -19.376 1.00 71.06 265 THR A CA 1
ATOM 2003 C C . THR A 1 265 ? 20.011 -17.067 -19.853 1.00 71.06 265 THR A C 1
ATOM 2005 O O . THR A 1 265 ? 19.173 -16.174 -19.744 1.00 71.06 265 THR A O 1
ATOM 2008 N N . PRO A 1 266 ? 21.223 -16.846 -20.393 1.00 66.31 266 PRO A N 1
ATOM 2009 C CA . PRO A 1 266 ? 21.626 -15.538 -20.878 1.00 66.31 266 PRO A CA 1
ATOM 2010 C C . PRO A 1 266 ? 20.904 -15.202 -22.182 1.00 66.31 266 PRO A C 1
ATOM 2012 O O . PRO A 1 266 ? 20.613 -16.082 -23.002 1.00 66.31 266 PRO A O 1
ATOM 2015 N N . THR A 1 267 ? 20.692 -13.914 -22.419 1.00 66.12 267 THR A N 1
ATOM 2016 C CA . THR A 1 267 ? 20.203 -13.408 -23.701 1.00 66.12 267 THR A CA 1
ATOM 2017 C C . THR A 1 267 ? 21.195 -13.728 -24.826 1.00 66.12 267 THR A C 1
ATOM 2019 O O . THR A 1 267 ? 22.410 -13.840 -24.620 1.00 66.12 267 THR A O 1
ATOM 2022 N N . LYS A 1 268 ? 20.707 -13.842 -26.073 1.00 67.06 268 LYS A N 1
ATOM 2023 C CA . LYS A 1 268 ? 21.585 -14.053 -27.245 1.00 67.06 268 LYS A CA 1
ATOM 2024 C C . LYS A 1 268 ? 22.620 -12.935 -27.380 1.00 67.06 268 LYS A C 1
ATOM 2026 O O . LYS A 1 268 ? 23.764 -13.191 -27.758 1.00 67.06 268 LYS A O 1
ATOM 2031 N N . GLN A 1 269 ? 22.214 -11.701 -27.080 1.00 67.50 269 GLN A N 1
ATOM 2032 C CA . GLN A 1 269 ? 23.079 -10.530 -27.142 1.00 67.50 269 GLN A CA 1
ATOM 2033 C C . GLN A 1 269 ? 24.198 -10.612 -26.102 1.00 67.50 269 GLN A C 1
ATOM 2035 O O . GLN A 1 269 ? 25.360 -10.429 -26.467 1.00 67.50 269 GLN A O 1
ATOM 2040 N N . ALA A 1 270 ? 23.883 -10.958 -24.850 1.00 63.38 270 ALA A N 1
ATOM 2041 C CA . ALA A 1 270 ? 24.895 -11.130 -23.814 1.00 63.38 270 ALA A CA 1
ATOM 2042 C C . ALA A 1 270 ? 25.835 -12.300 -24.100 1.00 63.38 270 ALA A C 1
ATOM 2044 O O . ALA A 1 270 ? 27.048 -12.148 -23.976 1.00 63.38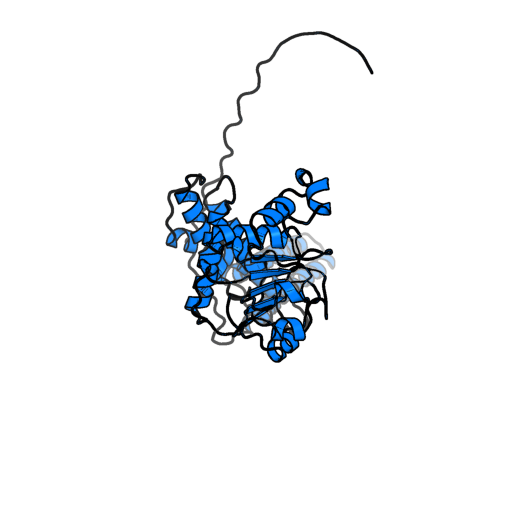 270 ALA A O 1
ATOM 2045 N N . ALA A 1 271 ? 25.314 -13.435 -24.576 1.00 63.38 271 ALA A N 1
ATOM 2046 C CA . ALA A 1 271 ? 26.146 -14.564 -24.984 1.00 63.38 271 ALA A CA 1
ATOM 2047 C C . ALA A 1 271 ? 27.129 -14.174 -26.106 1.00 63.38 271 ALA A C 1
ATOM 2049 O O . ALA A 1 271 ? 28.312 -14.514 -26.049 1.00 63.38 271 ALA A O 1
ATOM 2050 N N . LYS A 1 272 ? 26.667 -13.411 -27.108 1.00 66.06 272 LYS A N 1
ATOM 2051 C CA . LYS A 1 272 ? 27.510 -12.910 -28.205 1.00 66.06 272 LYS A CA 1
ATOM 2052 C C . LYS A 1 272 ? 28.546 -11.892 -27.719 1.00 66.06 272 LYS A C 1
ATOM 2054 O O . LYS A 1 272 ? 29.694 -11.950 -28.154 1.00 66.06 272 LYS A O 1
ATOM 2059 N N . ALA A 1 273 ? 28.159 -10.982 -26.826 1.00 67.69 273 ALA A N 1
ATOM 2060 C CA . ALA A 1 273 ? 29.062 -9.993 -26.243 1.00 67.69 273 ALA A CA 1
ATOM 2061 C C . ALA A 1 273 ? 30.157 -10.658 -25.394 1.00 67.69 273 ALA A C 1
ATOM 2063 O O . ALA A 1 273 ? 31.330 -10.332 -25.557 1.00 67.69 273 ALA A O 1
ATOM 2064 N N . ALA A 1 274 ? 29.795 -11.641 -24.564 1.00 62.66 274 ALA A N 1
ATOM 2065 C CA . ALA A 1 274 ? 30.740 -12.413 -23.762 1.00 62.66 274 ALA A CA 1
ATOM 2066 C C . ALA A 1 274 ? 31.720 -13.209 -24.637 1.00 62.66 274 ALA A C 1
ATOM 2068 O O . ALA A 1 274 ? 32.925 -13.184 -24.394 1.00 62.66 274 ALA A O 1
ATOM 2069 N N . ALA A 1 275 ? 31.225 -13.862 -25.695 1.00 62.09 275 ALA A N 1
ATOM 2070 C CA . ALA A 1 275 ? 32.072 -14.578 -26.648 1.00 62.09 275 ALA A CA 1
ATOM 2071 C C . ALA A 1 275 ? 33.055 -13.641 -27.369 1.00 62.09 275 ALA A C 1
ATOM 2073 O O . ALA A 1 275 ? 34.225 -13.985 -27.528 1.00 62.09 275 ALA A O 1
ATOM 2074 N N . LYS A 1 276 ? 32.600 -12.444 -27.765 1.00 70.44 276 LYS A N 1
ATOM 2075 C CA . LYS A 1 276 ? 33.464 -11.427 -28.375 1.00 70.44 276 LYS A CA 1
ATOM 2076 C C . LYS A 1 276 ? 34.541 -10.952 -27.396 1.00 70.44 276 LYS A C 1
ATOM 2078 O O . LYS A 1 276 ? 35.710 -10.993 -27.745 1.00 70.44 276 LYS A O 1
ATOM 2083 N N . ALA A 1 277 ? 34.163 -10.579 -26.173 1.00 68.06 277 ALA A N 1
ATOM 2084 C CA . ALA A 1 277 ? 35.106 -10.109 -25.158 1.00 68.06 277 ALA A CA 1
ATOM 2085 C C . ALA A 1 277 ? 36.164 -11.168 -24.804 1.00 68.06 277 ALA A C 1
ATOM 2087 O O . ALA A 1 277 ? 37.336 -10.842 -24.639 1.00 68.06 277 ALA A O 1
ATOM 2088 N N . ALA A 1 278 ? 35.770 -12.444 -24.735 1.00 64.69 278 ALA A N 1
ATOM 2089 C CA . ALA A 1 278 ? 36.708 -13.547 -24.547 1.00 64.69 278 ALA A CA 1
ATOM 2090 C C . ALA A 1 278 ? 37.680 -13.690 -25.732 1.00 64.69 278 ALA A C 1
ATOM 2092 O O . ALA A 1 278 ? 38.865 -13.939 -25.519 1.00 64.69 278 ALA A O 1
ATOM 2093 N N . GLY A 1 279 ? 37.193 -13.509 -26.964 1.00 66.38 279 GLY A N 1
ATOM 2094 C CA . GLY A 1 279 ? 38.020 -13.500 -28.170 1.00 66.38 279 GLY A CA 1
ATOM 2095 C C . GLY A 1 279 ? 39.010 -12.334 -28.205 1.00 66.38 279 GLY A C 1
ATOM 2096 O O . GLY A 1 279 ? 40.190 -12.559 -28.455 1.00 66.38 279 GLY A O 1
ATOM 2097 N N . ASP A 1 280 ? 38.551 -11.122 -27.891 1.00 74.06 280 ASP A N 1
ATOM 2098 C CA . ASP A 1 280 ? 39.385 -9.916 -27.846 1.00 74.06 280 ASP A CA 1
ATOM 2099 C C . ASP A 1 280 ? 40.490 -10.065 -26.778 1.00 74.06 280 ASP A C 1
ATOM 2101 O O . ASP A 1 280 ? 41.667 -9.870 -27.072 1.00 74.06 280 ASP A O 1
ATOM 2105 N N . TYR A 1 281 ? 40.145 -10.534 -25.571 1.00 70.69 281 TYR A N 1
ATOM 2106 C CA . TYR A 1 281 ? 41.111 -10.791 -24.493 1.00 70.69 281 TYR A CA 1
ATOM 2107 C C . TYR A 1 281 ? 42.123 -11.894 -24.838 1.00 70.69 281 TYR A C 1
ATOM 2109 O O . TYR A 1 281 ? 43.310 -11.789 -24.522 1.00 70.69 281 TYR A O 1
ATOM 2117 N N . ALA A 1 282 ? 41.674 -12.965 -25.498 1.00 66.38 282 ALA A N 1
ATOM 2118 C CA . ALA A 1 282 ? 42.570 -14.006 -25.987 1.00 66.38 282 ALA A CA 1
ATOM 2119 C C . ALA A 1 282 ? 43.522 -13.476 -27.070 1.00 66.38 282 ALA A C 1
ATOM 2121 O O . ALA A 1 282 ? 44.696 -13.846 -27.067 1.00 66.38 282 ALA A O 1
ATOM 2122 N N . GLY A 1 283 ? 43.037 -12.593 -27.949 1.00 66.06 283 GLY A N 1
ATOM 2123 C CA . GLY A 1 283 ? 43.853 -11.871 -28.925 1.00 66.06 283 GLY A CA 1
ATOM 2124 C C . GLY A 1 283 ? 44.933 -11.023 -28.253 1.00 66.06 283 GLY A C 1
ATOM 2125 O O . GLY A 1 283 ? 46.109 -11.195 -28.551 1.00 66.06 283 GLY A O 1
ATOM 2126 N N . GLU A 1 284 ? 44.565 -10.208 -27.260 1.00 73.50 284 GLU A N 1
ATOM 2127 C CA . GLU A 1 284 ? 45.523 -9.397 -26.492 1.00 73.50 284 GLU A CA 1
ATOM 2128 C C . GLU A 1 284 ? 46.592 -10.248 -25.787 1.00 73.50 284 GLU A C 1
ATOM 2130 O O . GLU A 1 284 ? 47.771 -9.886 -25.743 1.00 73.50 284 GLU A O 1
ATOM 2135 N N . LEU A 1 285 ? 46.206 -11.393 -25.215 1.00 67.88 285 LEU A N 1
ATOM 2136 C CA . LEU A 1 285 ? 47.164 -12.316 -24.604 1.00 67.88 285 LEU A CA 1
ATOM 2137 C C . LEU A 1 285 ? 48.076 -12.971 -25.647 1.00 67.88 285 LEU A C 1
ATOM 2139 O O . LEU A 1 285 ? 49.260 -13.158 -25.368 1.00 67.88 285 LEU A O 1
ATOM 2143 N N . ALA A 1 286 ? 47.558 -13.303 -26.830 1.00 63.94 286 ALA A N 1
ATOM 2144 C CA . ALA A 1 286 ? 48.358 -13.846 -27.922 1.00 63.94 286 ALA A CA 1
ATOM 2145 C C . ALA A 1 286 ? 49.393 -12.826 -28.419 1.00 63.94 286 ALA A C 1
ATOM 2147 O O . ALA A 1 286 ? 50.566 -13.176 -28.540 1.00 63.94 286 ALA A O 1
ATOM 2148 N N . ASP A 1 287 ? 49.002 -11.563 -28.598 1.00 69.75 287 ASP A N 1
ATOM 2149 C CA . ASP A 1 287 ? 49.916 -10.481 -28.982 1.00 69.75 287 ASP A CA 1
ATOM 2150 C C . ASP A 1 287 ? 51.036 -10.312 -27.941 1.00 69.75 287 ASP A C 1
ATOM 2152 O O . ASP A 1 287 ? 52.223 -10.320 -28.267 1.00 69.75 287 ASP A O 1
ATOM 2156 N N . ARG A 1 288 ? 50.683 -10.310 -26.648 1.00 70.06 288 ARG A N 1
ATOM 2157 C CA . ARG A 1 288 ? 51.668 -10.264 -25.553 1.00 70.06 288 ARG A CA 1
ATOM 2158 C C . ARG A 1 288 ? 52.588 -11.482 -25.499 1.00 70.06 288 ARG A C 1
ATOM 2160 O O . ARG A 1 288 ? 53.704 -11.369 -24.994 1.00 70.06 288 ARG A O 1
ATOM 2167 N N . ALA A 1 289 ? 52.121 -12.648 -25.941 1.00 64.31 289 ALA A N 1
ATOM 2168 C CA . ALA A 1 289 ? 52.941 -13.851 -26.022 1.00 64.31 289 ALA A CA 1
ATOM 2169 C C . ALA A 1 289 ? 53.940 -13.772 -27.184 1.00 64.31 289 ALA A C 1
ATOM 2171 O O . ALA A 1 289 ? 55.069 -14.220 -27.016 1.00 64.31 289 ALA A O 1
ATOM 2172 N N . VAL A 1 290 ? 53.552 -13.175 -28.319 1.00 65.94 290 VAL A N 1
ATOM 2173 C CA . VAL A 1 290 ? 54.444 -12.907 -29.463 1.00 65.94 290 VAL A CA 1
ATOM 2174 C C . VAL A 1 290 ? 55.552 -11.921 -29.079 1.00 65.94 290 VAL A C 1
ATOM 2176 O O . VAL A 1 290 ? 56.703 -12.112 -29.470 1.00 65.94 290 VAL A O 1
ATOM 2179 N N . ASP A 1 291 ? 55.229 -10.924 -28.253 1.00 70.06 291 ASP A N 1
ATOM 2180 C CA . ASP A 1 291 ? 56.193 -9.941 -27.742 1.00 70.06 291 ASP A CA 1
ATOM 2181 C C . ASP A 1 291 ? 57.096 -10.484 -26.612 1.00 70.06 291 ASP A C 1
ATOM 2183 O O . ASP A 1 291 ? 58.094 -9.857 -26.240 1.00 70.06 291 ASP A O 1
ATOM 2187 N N . ALA A 1 292 ? 56.773 -11.653 -26.046 1.00 62.50 292 ALA A N 1
ATOM 2188 C CA . ALA A 1 292 ? 57.533 -12.299 -24.979 1.00 62.50 292 ALA A CA 1
ATOM 2189 C C . ALA A 1 292 ? 58.444 -13.417 -25.522 1.00 62.50 292 ALA A C 1
ATOM 2191 O O . ALA A 1 292 ? 58.089 -14.154 -26.432 1.00 62.50 292 ALA A O 1
ATOM 2192 N N . ILE A 1 293 ? 59.627 -13.608 -24.924 1.00 51.66 293 ILE A N 1
ATOM 2193 C CA . ILE A 1 293 ? 60.587 -14.642 -25.356 1.00 51.66 293 ILE A CA 1
ATOM 2194 C C . ILE A 1 293 ? 60.660 -15.777 -24.321 1.00 51.66 293 ILE A C 1
ATOM 2196 O O . ILE A 1 293 ? 60.809 -15.534 -23.121 1.00 51.66 293 ILE A O 1
ATOM 2200 N N . GLY A 1 294 ? 60.623 -17.030 -24.788 1.00 60.41 294 GLY A N 1
ATOM 2201 C CA . GLY A 1 294 ? 60.899 -18.222 -23.978 1.00 60.41 294 GLY A CA 1
ATOM 2202 C C . GLY A 1 294 ? 59.751 -18.631 -23.032 1.00 60.41 294 GLY A C 1
ATOM 2203 O O . GLY A 1 294 ? 58.592 -18.399 -23.359 1.00 60.41 294 GLY A O 1
ATOM 2204 N N . PRO A 1 295 ? 60.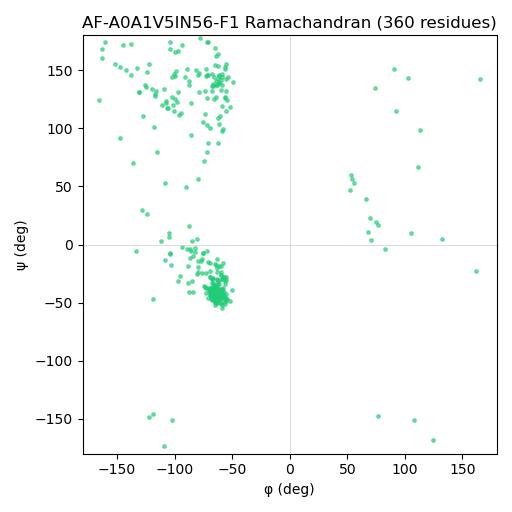030 -19.209 -21.843 1.00 62.28 295 PRO A N 1
ATOM 2205 C CA . PRO A 1 295 ? 59.022 -19.811 -20.945 1.00 62.28 295 PRO A CA 1
ATOM 2206 C C . PRO A 1 295 ? 57.897 -18.871 -20.478 1.00 62.28 295 PRO A C 1
ATOM 2208 O O . PRO A 1 295 ? 56.889 -19.312 -19.925 1.00 62.28 295 PRO A O 1
ATOM 2211 N N . THR A 1 296 ? 58.086 -17.562 -20.643 1.00 63.22 296 THR A N 1
ATOM 2212 C CA . THR A 1 296 ? 57.072 -16.540 -20.374 1.00 63.22 296 THR A CA 1
ATOM 2213 C C . THR A 1 296 ? 55.966 -16.560 -21.432 1.00 63.22 296 THR A C 1
ATOM 2215 O O . THR A 1 296 ? 54.801 -16.429 -21.069 1.00 63.22 296 THR A O 1
ATOM 2218 N N . ALA A 1 297 ? 56.299 -16.800 -22.706 1.00 63.12 297 ALA A N 1
ATOM 2219 C CA . ALA A 1 297 ? 55.324 -16.932 -23.789 1.00 63.12 297 ALA A CA 1
ATOM 2220 C C . ALA A 1 297 ? 54.434 -18.171 -23.594 1.00 63.12 297 ALA A C 1
ATOM 2222 O O . ALA A 1 297 ? 53.213 -18.065 -23.688 1.00 63.12 297 ALA A O 1
ATOM 2223 N N . ASP A 1 298 ? 55.018 -19.308 -23.192 1.00 69.06 298 ASP A N 1
ATOM 2224 C CA . ASP A 1 298 ? 54.272 -20.548 -22.916 1.00 69.06 298 ASP A CA 1
ATOM 2225 C C . ASP A 1 298 ? 53.250 -20.369 -21.782 1.00 69.06 298 ASP A C 1
ATOM 2227 O O . ASP A 1 298 ? 52.120 -20.855 -21.855 1.00 69.06 298 ASP A O 1
ATOM 2231 N N . LYS A 1 299 ? 53.621 -19.623 -20.731 1.00 71.50 299 LYS A N 1
ATOM 2232 C CA . LYS A 1 299 ? 52.717 -19.303 -19.614 1.00 71.50 299 LYS A CA 1
ATOM 2233 C C . LYS A 1 299 ? 51.571 -18.384 -20.034 1.00 71.50 299 LYS A C 1
ATOM 2235 O O . LYS A 1 299 ? 50.450 -18.576 -19.567 1.00 71.50 299 LYS A O 1
ATOM 2240 N N . ILE A 1 300 ? 51.840 -17.399 -20.893 1.00 66.12 300 ILE A N 1
ATOM 2241 C CA . ILE A 1 300 ? 50.814 -16.480 -21.406 1.00 66.12 300 ILE A CA 1
ATOM 2242 C C . ILE A 1 300 ? 49.853 -17.230 -22.342 1.00 66.12 300 ILE A C 1
ATOM 2244 O O . ILE A 1 300 ? 48.640 -17.099 -22.194 1.00 66.12 300 ILE A O 1
ATOM 2248 N N . ALA A 1 301 ? 50.371 -18.084 -23.229 1.00 65.94 301 ALA A N 1
ATOM 2249 C CA . ALA A 1 301 ? 49.562 -18.912 -24.124 1.00 65.94 301 ALA A CA 1
ATOM 2250 C C . ALA A 1 301 ? 48.663 -19.898 -23.354 1.00 65.94 301 ALA A C 1
ATOM 2252 O O . ALA A 1 301 ? 47.476 -20.028 -23.658 1.00 65.94 301 ALA A O 1
ATOM 2253 N N . ALA A 1 302 ? 49.187 -20.540 -22.304 1.00 72.62 302 ALA A N 1
ATOM 2254 C CA . ALA A 1 302 ? 48.394 -21.408 -21.434 1.00 72.62 302 ALA A CA 1
ATOM 2255 C C . ALA A 1 302 ? 47.274 -20.644 -20.702 1.00 72.62 302 ALA A C 1
ATOM 2257 O O . ALA A 1 302 ? 46.163 -21.157 -20.567 1.00 72.62 302 ALA A O 1
ATOM 2258 N N . ALA A 1 303 ? 47.538 -19.409 -20.262 1.00 68.88 303 ALA A N 1
ATOM 2259 C CA . ALA A 1 303 ? 46.527 -18.555 -19.641 1.00 68.88 303 ALA A CA 1
ATOM 2260 C C . ALA A 1 303 ? 45.432 -18.124 -20.634 1.00 68.88 303 ALA A C 1
ATOM 2262 O O . ALA A 1 303 ? 44.255 -18.116 -20.270 1.00 68.88 303 ALA A O 1
ATOM 2263 N N . ALA A 1 304 ? 45.796 -17.827 -21.887 1.00 60.94 304 ALA A N 1
ATOM 2264 C CA . ALA A 1 304 ? 44.843 -17.509 -22.951 1.00 60.94 304 ALA A CA 1
ATOM 2265 C C . ALA A 1 304 ? 43.913 -18.694 -23.252 1.00 60.94 304 ALA A C 1
ATOM 2267 O O . ALA A 1 304 ? 42.693 -18.533 -23.270 1.00 60.94 304 ALA A O 1
ATOM 2268 N N . GLN A 1 305 ? 44.470 -19.902 -23.395 1.00 67.69 305 GLN A N 1
ATOM 2269 C CA . GLN A 1 305 ? 43.677 -21.112 -23.626 1.00 67.69 305 GLN A CA 1
ATOM 2270 C C . GLN A 1 305 ? 42.743 -21.417 -22.445 1.00 67.69 305 GLN A C 1
ATOM 2272 O O . GLN A 1 305 ? 41.564 -21.697 -22.649 1.00 67.69 305 GLN A O 1
ATOM 2277 N N . ALA A 1 306 ? 43.226 -21.277 -21.207 1.00 73.06 306 ALA A N 1
ATOM 2278 C CA . ALA A 1 306 ? 42.402 -21.477 -20.016 1.00 73.06 306 ALA A CA 1
ATOM 2279 C C . ALA A 1 306 ? 41.237 -20.470 -19.919 1.00 73.06 306 ALA A C 1
ATOM 2281 O O . ALA A 1 306 ? 40.147 -20.827 -19.468 1.00 73.06 306 ALA A O 1
ATOM 2282 N N . ALA A 1 307 ? 41.439 -19.220 -20.353 1.00 61.56 307 ALA A N 1
ATOM 2283 C CA . ALA A 1 307 ? 40.378 -18.215 -20.406 1.00 61.56 307 ALA A CA 1
ATOM 2284 C C . ALA A 1 307 ? 39.301 -18.569 -21.450 1.00 61.56 307 ALA A C 1
ATOM 2286 O O . ALA A 1 307 ? 38.108 -18.469 -21.151 1.00 61.56 307 ALA A O 1
ATOM 2287 N N . ILE A 1 308 ? 39.714 -19.046 -22.631 1.00 64.06 308 ILE A N 1
ATOM 2288 C CA . ILE A 1 308 ? 38.809 -19.537 -23.684 1.00 64.06 308 ILE A CA 1
ATOM 2289 C C . ILE A 1 308 ? 37.996 -20.735 -23.179 1.00 64.06 308 ILE A C 1
ATOM 2291 O O . ILE A 1 308 ? 36.771 -20.748 -23.312 1.00 64.06 308 ILE A O 1
ATOM 2295 N N . ASP A 1 309 ? 38.655 -21.716 -22.560 1.00 71.69 309 ASP A N 1
ATOM 2296 C CA . ASP A 1 309 ? 38.002 -22.929 -22.062 1.00 71.69 309 ASP A CA 1
ATOM 2297 C C . ASP A 1 309 ? 36.976 -22.601 -20.969 1.00 71.69 309 ASP A C 1
ATOM 2299 O O . ASP A 1 309 ? 35.853 -23.110 -20.994 1.00 71.69 309 ASP A O 1
ATOM 2303 N N . LYS A 1 310 ? 37.312 -21.676 -20.059 1.00 66.81 310 LYS A N 1
ATOM 2304 C CA . LYS A 1 310 ? 36.402 -21.203 -19.007 1.00 66.81 310 LYS A CA 1
ATOM 2305 C C . LYS A 1 310 ? 35.176 -20.483 -19.581 1.00 66.81 310 LYS A C 1
ATOM 2307 O O . LYS A 1 310 ? 34.060 -20.720 -19.117 1.00 66.81 310 LYS A O 1
ATOM 2312 N N . ALA A 1 311 ? 35.357 -19.639 -20.598 1.00 59.84 311 ALA A N 1
ATOM 2313 C CA . ALA A 1 311 ? 34.249 -18.971 -21.284 1.00 59.84 311 ALA A CA 1
ATOM 2314 C C . ALA A 1 311 ? 33.350 -19.977 -22.030 1.00 59.84 311 ALA A C 1
ATOM 2316 O O . ALA A 1 311 ? 32.121 -19.899 -21.958 1.00 59.84 311 ALA A O 1
ATOM 2317 N N . ALA A 1 312 ? 33.950 -20.970 -22.692 1.00 65.69 312 ALA A N 1
ATOM 2318 C CA . ALA A 1 312 ? 33.224 -22.035 -23.374 1.00 65.69 312 ALA A CA 1
ATOM 2319 C C . ALA A 1 312 ? 32.442 -22.927 -22.394 1.00 65.69 312 ALA A C 1
ATOM 2321 O O . ALA A 1 312 ? 31.320 -23.339 -22.691 1.00 65.69 312 ALA A O 1
ATOM 2322 N N . GLU A 1 313 ? 33.003 -23.218 -21.219 1.00 68.62 313 GLU A N 1
ATOM 2323 C CA . GLU A 1 313 ? 32.324 -23.988 -20.179 1.00 68.62 313 GLU A CA 1
ATOM 2324 C C . GLU A 1 313 ? 31.150 -23.213 -19.564 1.00 68.62 313 GLU A C 1
ATOM 2326 O O . GLU A 1 313 ? 30.074 -23.787 -19.389 1.00 68.62 313 GLU A O 1
ATOM 2331 N N . ALA A 1 314 ? 31.307 -21.907 -19.317 1.00 61.84 314 ALA A N 1
ATOM 2332 C CA . ALA A 1 314 ? 30.217 -21.042 -18.862 1.00 61.84 314 ALA A CA 1
ATOM 2333 C C . ALA A 1 314 ? 29.043 -21.038 -19.861 1.00 61.84 314 ALA A C 1
ATOM 2335 O O . ALA A 1 314 ? 27.898 -21.271 -19.473 1.00 61.84 314 ALA A O 1
ATOM 2336 N N . LEU A 1 315 ? 29.325 -20.902 -21.164 1.00 61.97 315 LEU A N 1
ATOM 2337 C CA . LEU A 1 315 ? 28.311 -20.973 -22.227 1.00 61.97 315 LEU A CA 1
ATOM 2338 C C . LEU A 1 315 ? 27.643 -22.358 -22.330 1.00 61.97 315 LEU A C 1
ATOM 2340 O O . LEU A 1 315 ? 26.436 -22.462 -22.568 1.00 61.97 315 LEU A O 1
ATOM 2344 N N . LYS A 1 316 ? 28.400 -23.445 -22.129 1.00 66.19 316 LYS A N 1
ATOM 2345 C CA . LYS A 1 316 ? 27.852 -24.814 -22.097 1.00 66.19 316 LYS A CA 1
ATOM 2346 C C . LYS A 1 316 ? 26.936 -25.039 -20.894 1.00 66.19 316 LYS A C 1
ATOM 2348 O O . LYS A 1 316 ? 25.856 -25.599 -21.056 1.00 66.19 316 LYS A O 1
ATOM 2353 N N . ARG A 1 317 ? 27.324 -24.577 -19.701 1.00 63.78 317 ARG A N 1
ATOM 2354 C CA . ARG A 1 317 ? 26.482 -24.659 -18.493 1.00 63.78 317 ARG A CA 1
ATOM 2355 C C . ARG A 1 317 ? 25.189 -23.864 -18.666 1.00 63.78 317 ARG A C 1
ATOM 2357 O O . ARG A 1 317 ? 24.118 -24.382 -18.371 1.00 63.78 317 ARG A O 1
ATOM 2364 N N . ALA A 1 318 ? 25.286 -22.663 -19.231 1.00 55.56 318 ALA A N 1
ATOM 2365 C CA . ALA A 1 318 ? 24.142 -21.796 -19.483 1.00 55.56 318 ALA A CA 1
ATOM 2366 C C . ALA A 1 318 ? 23.162 -22.358 -20.537 1.00 55.56 318 ALA A C 1
ATOM 2368 O O . ALA A 1 318 ? 21.965 -22.100 -20.479 1.00 55.56 318 ALA A O 1
ATOM 2369 N N . SER A 1 319 ? 23.645 -23.166 -21.489 1.00 53.75 319 SER A N 1
ATOM 2370 C CA . SER A 1 319 ? 22.807 -23.806 -22.518 1.00 53.75 319 SER A CA 1
ATOM 2371 C C . SER A 1 319 ? 22.218 -25.164 -22.105 1.00 53.75 319 SER A C 1
ATOM 2373 O O . SER A 1 319 ? 21.226 -25.595 -22.697 1.00 53.75 319 SER A O 1
ATOM 2375 N N . ALA A 1 320 ? 22.773 -25.821 -21.080 1.00 54.88 320 ALA A N 1
ATOM 2376 C CA . ALA A 1 320 ? 22.313 -27.119 -20.578 1.00 54.88 320 ALA A CA 1
ATOM 2377 C C . ALA A 1 320 ? 21.040 -27.050 -19.704 1.00 54.88 320 ALA A C 1
ATOM 2379 O O . ALA A 1 320 ? 20.408 -28.078 -19.473 1.00 54.88 320 ALA A O 1
ATOM 2380 N N . GLY A 1 321 ? 20.633 -25.859 -19.246 1.00 48.78 321 GLY A N 1
ATOM 2381 C CA . GLY A 1 321 ? 19.459 -25.642 -18.385 1.00 48.78 321 GLY A CA 1
ATOM 2382 C C . GLY A 1 321 ? 18.094 -25.602 -19.089 1.00 48.78 321 GLY A C 1
ATOM 2383 O O . GLY A 1 321 ? 17.094 -25.340 -18.430 1.00 48.78 321 GLY A O 1
ATOM 2384 N N . ARG A 1 322 ? 18.009 -25.847 -20.407 1.00 47.22 322 ARG A N 1
ATOM 2385 C CA . ARG A 1 322 ? 16.749 -25.725 -21.170 1.00 47.22 322 ARG A CA 1
ATOM 2386 C C . ARG A 1 322 ? 15.661 -26.692 -20.681 1.00 47.22 322 ARG A C 1
ATOM 2388 O O . ARG A 1 322 ? 15.630 -27.850 -21.102 1.00 47.22 322 ARG A O 1
ATOM 2395 N N . LYS A 1 323 ? 14.675 -26.191 -19.931 1.00 40.06 323 LYS A N 1
ATOM 2396 C CA . LYS A 1 323 ? 13.306 -26.723 -19.978 1.00 40.06 323 LYS A CA 1
ATOM 2397 C C . LYS A 1 323 ? 12.502 -25.958 -21.029 1.00 40.06 323 LYS A C 1
ATOM 2399 O O . LYS A 1 323 ? 12.702 -24.771 -21.274 1.00 40.06 323 LYS A O 1
ATOM 2404 N N . LYS A 1 324 ? 11.619 -26.678 -21.719 1.00 34.28 324 LYS A N 1
ATOM 2405 C CA . LYS A 1 324 ? 10.750 -26.151 -22.777 1.00 34.28 324 LYS A CA 1
ATOM 2406 C C . LYS A 1 324 ? 9.688 -25.251 -22.118 1.00 34.28 324 LYS A C 1
ATOM 2408 O O . LYS A 1 324 ? 8.646 -25.754 -21.723 1.00 34.28 324 LYS A O 1
ATOM 2413 N N . GLY A 1 325 ? 10.007 -23.971 -21.925 1.00 35.75 325 GLY A N 1
ATOM 2414 C CA . GLY A 1 325 ? 9.145 -22.993 -21.244 1.00 35.75 325 GLY A CA 1
ATOM 2415 C C . GLY A 1 325 ? 9.859 -21.724 -20.757 1.00 35.75 325 GLY A C 1
ATOM 2416 O O . GLY A 1 325 ? 9.216 -20.690 -20.667 1.00 35.75 325 GLY A O 1
ATOM 2417 N N . ASP A 1 326 ? 11.180 -21.761 -20.536 1.00 39.56 326 ASP A N 1
ATOM 2418 C CA . ASP A 1 326 ? 11.938 -20.638 -19.937 1.00 39.56 326 ASP A CA 1
ATOM 2419 C C . ASP A 1 326 ? 12.445 -19.594 -20.955 1.00 39.56 326 ASP A C 1
ATOM 2421 O O . ASP A 1 326 ? 13.357 -18.817 -20.671 1.00 39.56 326 ASP A O 1
ATOM 2425 N N . ALA A 1 327 ? 11.907 -19.592 -22.177 1.00 37.97 327 ALA A N 1
ATOM 2426 C CA . ALA A 1 327 ? 12.262 -18.575 -23.158 1.00 37.97 327 ALA A CA 1
ATOM 2427 C C . ALA A 1 327 ? 11.566 -17.265 -22.775 1.00 37.97 327 ALA A C 1
ATOM 2429 O O . ALA A 1 327 ? 10.364 -17.123 -22.980 1.00 37.97 327 ALA A O 1
ATOM 2430 N N . VAL A 1 328 ? 12.323 -16.304 -22.244 1.00 40.03 328 VAL A N 1
ATOM 2431 C CA . VAL A 1 328 ? 11.927 -14.898 -22.344 1.00 40.03 328 VAL A CA 1
ATOM 2432 C C . VAL A 1 328 ? 11.871 -14.611 -23.842 1.00 40.03 328 VAL A C 1
ATOM 2434 O O . VAL A 1 328 ? 12.899 -14.695 -24.517 1.00 40.03 328 VAL A O 1
ATOM 2437 N N . GLU A 1 329 ? 10.670 -14.411 -24.386 1.00 36.00 329 GLU A N 1
ATOM 2438 C CA . GLU A 1 329 ? 10.522 -14.006 -25.780 1.00 36.00 329 GLU A CA 1
ATOM 2439 C C . GLU A 1 329 ? 11.325 -12.721 -25.986 1.00 36.00 329 GLU A C 1
ATOM 2441 O O . GLU A 1 329 ? 11.205 -11.765 -25.216 1.00 36.00 329 GLU A O 1
ATOM 2446 N N . ASP A 1 330 ? 12.202 -12.744 -26.993 1.00 35.97 330 ASP A N 1
ATOM 2447 C CA . ASP A 1 330 ? 12.960 -11.581 -27.430 1.00 35.97 330 ASP A CA 1
ATOM 2448 C C . ASP A 1 330 ? 11.927 -10.507 -27.826 1.00 35.97 330 ASP A C 1
ATOM 2450 O O . ASP A 1 330 ? 11.382 -10.546 -28.929 1.00 35.97 330 ASP A O 1
ATOM 2454 N N . ALA A 1 331 ? 11.624 -9.554 -26.940 1.00 33.94 331 ALA A N 1
ATOM 2455 C CA . ALA A 1 331 ? 11.025 -8.305 -27.380 1.00 33.94 331 ALA A CA 1
ATOM 2456 C C . ALA A 1 331 ? 12.062 -7.665 -28.309 1.00 33.94 331 ALA A C 1
ATOM 2458 O O . ALA A 1 331 ? 13.133 -7.257 -27.850 1.00 33.94 331 ALA A O 1
ATOM 2459 N N . GLU A 1 332 ? 11.791 -7.641 -29.616 1.00 30.42 332 GLU A N 1
ATOM 2460 C CA . GLU A 1 332 ? 12.585 -6.878 -30.575 1.00 30.42 332 GLU A CA 1
ATOM 2461 C C . GLU A 1 332 ? 12.472 -5.398 -30.205 1.00 30.42 332 GLU A C 1
ATOM 2463 O O . GLU A 1 332 ? 11.611 -4.660 -30.678 1.00 30.42 332 GLU A O 1
ATOM 2468 N N . VAL A 1 333 ? 13.352 -4.958 -29.309 1.00 33.31 333 VAL A N 1
ATOM 2469 C CA . VAL A 1 333 ? 13.614 -3.547 -29.090 1.00 33.31 333 VAL A CA 1
ATOM 2470 C C . VAL A 1 333 ? 14.334 -3.084 -30.345 1.00 33.31 333 VAL A C 1
ATOM 2472 O O . VAL A 1 333 ? 15.530 -3.328 -30.518 1.00 33.31 333 VAL A O 1
ATOM 2475 N N . VAL A 1 334 ? 13.594 -2.438 -31.245 1.00 31.75 334 VAL A N 1
ATOM 2476 C CA . VAL A 1 334 ? 14.190 -1.575 -32.260 1.00 31.75 334 VAL A CA 1
ATOM 2477 C C . VAL A 1 334 ? 14.966 -0.518 -31.483 1.00 31.75 334 VAL A C 1
ATOM 2479 O O . VAL A 1 334 ? 14.394 0.395 -30.893 1.00 31.75 334 VAL A O 1
ATOM 2482 N N . ALA A 1 335 ? 16.276 -0.721 -31.379 1.00 31.78 335 ALA A N 1
ATOM 2483 C CA . ALA A 1 335 ? 17.185 0.205 -30.738 1.00 31.78 335 ALA A CA 1
ATOM 2484 C C . ALA A 1 335 ? 17.330 1.434 -31.642 1.00 31.78 335 ALA A C 1
ATOM 2486 O O . ALA A 1 335 ? 18.295 1.546 -32.394 1.00 31.78 335 ALA A O 1
ATOM 2487 N N . GLU A 1 336 ? 16.363 2.346 -31.596 1.00 36.16 336 GLU A N 1
ATOM 2488 C CA . GLU A 1 336 ? 16.683 3.735 -31.892 1.00 36.16 336 GLU A CA 1
ATOM 2489 C C . GLU A 1 336 ? 17.487 4.276 -30.708 1.00 36.16 336 GLU A C 1
ATOM 2491 O O . GLU A 1 336 ? 17.101 4.129 -29.544 1.00 36.16 336 GLU A O 1
ATOM 2496 N N . GLU A 1 337 ? 18.668 4.824 -31.001 1.00 33.38 337 GLU A N 1
ATOM 2497 C CA . GLU A 1 337 ? 19.487 5.491 -29.995 1.00 33.38 337 GLU A CA 1
ATOM 2498 C C . GLU A 1 337 ? 18.648 6.598 -29.339 1.00 33.38 337 GLU A C 1
ATOM 2500 O O . GLU A 1 337 ? 18.097 7.443 -30.052 1.00 33.38 337 GLU A O 1
ATOM 2505 N N . PRO A 1 338 ? 18.527 6.628 -27.998 1.00 36.06 338 PRO A N 1
ATOM 2506 C CA . PRO A 1 338 ? 17.820 7.712 -27.339 1.00 36.06 338 PRO A CA 1
ATOM 2507 C C . PRO A 1 338 ? 18.500 9.039 -27.704 1.00 36.06 338 PRO A C 1
ATOM 2509 O O . PRO A 1 338 ? 19.735 9.107 -27.716 1.00 36.06 338 PRO A O 1
ATOM 2512 N N . PRO A 1 339 ? 17.732 10.104 -28.004 1.00 40.72 339 PRO A N 1
ATOM 2513 C CA . PRO A 1 339 ? 18.309 11.383 -28.381 1.00 40.72 339 PRO A CA 1
ATOM 2514 C C . PRO A 1 339 ? 19.270 11.855 -27.290 1.00 40.72 339 PRO A C 1
ATOM 2516 O O . PRO A 1 339 ? 18.941 11.840 -26.102 1.00 40.72 339 PRO A O 1
ATOM 2519 N N . ALA A 1 340 ? 20.469 12.269 -27.704 1.00 40.75 340 ALA A N 1
ATOM 2520 C CA . ALA A 1 340 ? 21.496 12.757 -26.797 1.00 40.75 340 ALA A CA 1
ATOM 2521 C C . ALA A 1 340 ? 20.920 13.858 -25.893 1.00 40.75 340 ALA A C 1
ATOM 2523 O O . ALA A 1 340 ? 20.480 14.909 -26.369 1.00 40.75 340 ALA A O 1
ATOM 2524 N N . TRP A 1 341 ? 20.927 13.609 -24.584 1.00 37.28 341 TRP A N 1
ATOM 2525 C CA . TRP A 1 341 ? 20.520 14.592 -23.590 1.00 37.28 341 TRP A CA 1
ATOM 2526 C C . TRP A 1 341 ? 21.404 15.837 -23.720 1.00 37.28 341 TRP A C 1
ATOM 2528 O O . TRP A 1 341 ? 22.626 15.764 -23.576 1.00 37.28 341 TRP A O 1
ATOM 2538 N N . LYS A 1 342 ? 20.787 16.985 -24.015 1.00 46.12 342 LYS A N 1
ATOM 2539 C CA . LYS A 1 342 ? 21.446 18.292 -23.971 1.00 46.12 342 LYS A CA 1
ATOM 2540 C C . LYS A 1 342 ? 21.112 18.952 -22.631 1.00 46.12 342 LYS A C 1
ATOM 2542 O O . LYS A 1 342 ? 19.923 19.128 -22.355 1.00 46.12 342 LYS A O 1
ATOM 2547 N N . PRO A 1 343 ? 22.107 19.333 -21.811 1.00 36.78 343 PRO A N 1
ATOM 2548 C CA . PRO A 1 343 ? 21.840 20.127 -20.621 1.00 36.78 343 PRO A CA 1
ATOM 2549 C C . PRO A 1 343 ? 21.153 21.447 -21.019 1.00 36.78 343 PRO A C 1
ATOM 2551 O O . PRO A 1 343 ? 21.465 21.997 -22.082 1.00 36.78 343 PRO A O 1
ATOM 2554 N N . PRO A 1 344 ? 20.217 21.965 -20.204 1.00 45.84 344 PRO A N 1
ATOM 2555 C CA . PRO A 1 344 ? 19.648 23.285 -20.434 1.00 45.84 344 PRO A CA 1
ATOM 2556 C C . PRO A 1 344 ? 20.757 24.345 -20.405 1.00 45.84 344 PRO A C 1
ATOM 2558 O O . PRO A 1 344 ? 21.701 24.243 -19.620 1.00 45.84 344 PRO A O 1
ATOM 2561 N N . ALA A 1 345 ? 20.656 25.339 -21.293 1.00 48.72 345 ALA A N 1
ATOM 2562 C CA . ALA A 1 345 ? 21.559 26.483 -21.308 1.00 48.72 345 ALA A CA 1
ATOM 2563 C C . ALA A 1 345 ? 21.548 27.137 -19.919 1.00 48.72 345 ALA A C 1
ATOM 2565 O O . ALA A 1 345 ? 20.475 27.441 -19.403 1.00 48.72 345 ALA A O 1
ATOM 2566 N N . GLY A 1 346 ? 22.731 27.273 -19.314 1.00 46.62 346 GLY A N 1
ATOM 2567 C CA . GLY A 1 346 ? 22.884 27.842 -17.979 1.00 46.62 346 GLY A CA 1
ATOM 2568 C C . GLY A 1 346 ? 22.260 29.232 -17.888 1.00 46.62 346 GLY A C 1
ATOM 2569 O O . GLY A 1 346 ? 22.335 30.013 -18.840 1.00 46.62 346 GLY A O 1
ATOM 2570 N N . ASP A 1 347 ? 21.642 29.514 -16.744 1.00 48.09 347 ASP A N 1
ATOM 2571 C CA . ASP A 1 347 ? 21.152 30.847 -16.409 1.00 48.09 347 ASP A CA 1
ATOM 2572 C C . ASP A 1 347 ? 22.283 31.885 -16.550 1.00 48.09 347 ASP A C 1
ATOM 2574 O O . ASP A 1 347 ? 23.447 31.573 -16.270 1.00 48.09 347 ASP A O 1
ATOM 2578 N N . PRO A 1 348 ? 21.979 33.116 -17.001 1.00 44.72 348 PRO A N 1
ATOM 2579 C CA . PRO A 1 348 ? 22.994 34.142 -17.193 1.00 44.72 348 PRO A CA 1
ATOM 2580 C C . PRO A 1 348 ? 23.663 34.512 -15.862 1.00 44.72 348 PRO A C 1
ATOM 2582 O O . PRO A 1 348 ? 22.993 34.674 -14.840 1.00 44.72 348 PRO A O 1
ATOM 2585 N N . GLU A 1 349 ? 24.992 34.664 -15.897 1.00 43.94 349 GLU A N 1
ATOM 2586 C CA . GLU A 1 349 ? 25.798 35.138 -14.768 1.00 43.94 349 GLU A CA 1
ATOM 2587 C C . GLU A 1 349 ? 25.206 36.419 -14.150 1.00 43.94 349 GLU A C 1
ATOM 2589 O O . GLU A 1 349 ? 24.771 37.318 -14.881 1.00 43.94 349 GLU A O 1
ATOM 2594 N N . PRO A 1 350 ? 25.212 36.554 -12.811 1.00 41.75 350 PRO A N 1
ATOM 2595 C CA . PRO A 1 350 ? 24.796 37.792 -12.173 1.00 41.75 350 PRO A CA 1
ATOM 2596 C C . PRO A 1 350 ? 25.778 38.925 -12.520 1.00 41.75 350 PRO A C 1
ATOM 2598 O O . PRO A 1 350 ? 26.985 38.692 -12.632 1.00 41.75 350 PRO A O 1
ATOM 2601 N N . PRO A 1 351 ? 25.292 40.168 -12.690 1.00 39.94 351 PRO A N 1
ATOM 2602 C CA . PRO A 1 351 ? 26.117 41.264 -13.170 1.00 39.94 351 PRO A CA 1
ATOM 2603 C C . PRO A 1 351 ? 27.212 41.638 -12.166 1.00 39.94 351 PRO A C 1
ATOM 2605 O O . PRO A 1 351 ? 26.988 41.751 -10.960 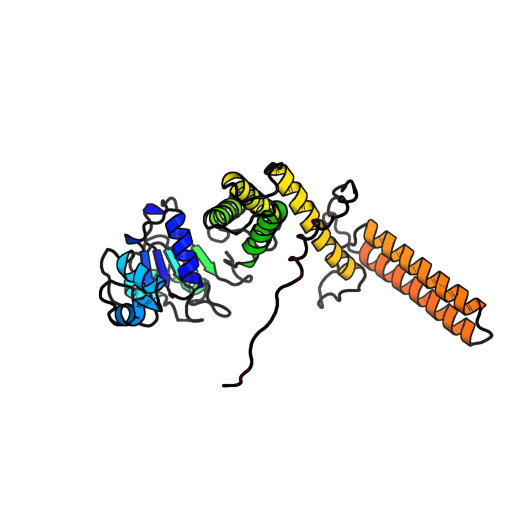1.00 39.94 351 PRO A O 1
ATOM 2608 N N . ALA A 1 352 ? 28.404 41.881 -12.704 1.00 38.78 352 ALA A N 1
ATOM 2609 C CA . ALA A 1 352 ? 29.554 42.370 -11.968 1.00 38.78 352 ALA A CA 1
ATOM 2610 C C . ALA A 1 352 ? 29.323 43.797 -11.434 1.00 38.78 352 ALA A C 1
ATOM 2612 O O . ALA A 1 352 ? 29.108 44.727 -12.210 1.00 38.78 352 ALA A O 1
ATOM 2613 N N . GLY A 1 353 ? 29.488 43.975 -10.119 1.00 35.56 353 GLY A N 1
ATOM 2614 C CA . GLY A 1 353 ? 29.976 45.229 -9.537 1.00 35.56 353 GLY A CA 1
ATOM 2615 C C . GLY A 1 353 ? 29.004 46.045 -8.679 1.00 35.56 353 GLY A C 1
ATOM 2616 O O . GLY A 1 353 ? 28.282 46.896 -9.183 1.00 35.56 353 GLY A O 1
ATOM 2617 N N . ALA A 1 354 ? 29.126 45.884 -7.361 1.00 33.03 354 ALA A N 1
ATOM 2618 C CA . ALA A 1 354 ? 29.148 46.939 -6.334 1.00 33.03 354 ALA A CA 1
ATOM 2619 C C . ALA A 1 354 ? 29.676 46.247 -5.055 1.00 33.03 354 ALA A C 1
ATOM 2621 O O . ALA A 1 354 ? 29.178 45.192 -4.696 1.00 33.03 354 ALA A O 1
ATOM 2622 N N . GLY A 1 355 ? 30.737 46.645 -4.358 1.00 30.69 355 GLY A N 1
ATOM 2623 C CA . GLY A 1 355 ? 31.229 47.990 -4.117 1.00 30.69 355 GLY A CA 1
ATOM 2624 C C . GLY A 1 355 ? 31.054 48.361 -2.637 1.00 30.69 355 GLY A C 1
ATOM 2625 O O . GLY A 1 355 ? 30.289 49.267 -2.355 1.00 30.69 355 GLY A O 1
ATOM 2626 N N . GLY A 1 356 ? 31.785 47.696 -1.728 1.00 31.20 356 GLY A N 1
ATOM 2627 C CA . GLY A 1 356 ? 32.263 48.278 -0.459 1.00 31.20 356 GLY A CA 1
ATOM 2628 C C . GLY A 1 356 ? 31.409 48.180 0.823 1.00 31.20 356 GLY A C 1
ATOM 2629 O O . GLY A 1 356 ? 30.188 48.229 0.780 1.00 31.20 356 GLY A O 1
ATOM 2630 N N . ALA A 1 357 ? 32.156 48.174 1.942 1.00 31.09 357 ALA A N 1
ATOM 2631 C CA . ALA A 1 357 ? 31.798 48.321 3.366 1.00 31.09 357 ALA A CA 1
ATOM 2632 C C . ALA A 1 357 ? 31.114 47.114 4.047 1.00 31.09 357 ALA A C 1
ATOM 2634 O O . ALA A 1 357 ? 30.192 46.533 3.503 1.00 31.09 357 ALA A O 1
ATOM 2635 N N . GLU A 1 358 ? 31.466 46.659 5.249 1.00 32.72 358 GLU A N 1
ATOM 2636 C CA . GLU A 1 358 ? 32.465 47.048 6.247 1.00 32.72 358 GLU A CA 1
ATOM 2637 C C . GLU A 1 358 ? 32.647 45.861 7.218 1.00 32.72 358 GLU A C 1
ATOM 2639 O O . GLU A 1 358 ? 31.826 44.951 7.299 1.00 32.72 358 GLU A O 1
ATOM 2644 N N . THR A 1 359 ? 33.768 45.879 7.925 1.00 40.53 359 THR A N 1
ATOM 2645 C CA . THR A 1 359 ? 34.236 44.945 8.957 1.00 40.53 359 THR A CA 1
ATOM 2646 C C . THR A 1 359 ? 33.330 44.856 10.194 1.00 40.53 359 THR A C 1
ATOM 2648 O O . THR A 1 359 ? 32.895 45.901 10.662 1.00 40.53 359 THR A O 1
ATOM 2651 N N . GLN A 1 360 ? 33.204 43.674 10.815 1.00 33.72 360 GLN A N 1
ATOM 2652 C CA . GLN A 1 360 ? 33.711 43.359 12.174 1.00 33.72 360 GLN A CA 1
ATOM 2653 C C . GLN A 1 360 ? 33.105 42.069 12.756 1.00 33.72 360 GLN A C 1
ATOM 2655 O O . GLN A 1 360 ? 31.930 41.771 12.564 1.00 33.72 360 GLN A O 1
ATOM 2660 N N . ASP A 1 361 ? 33.966 41.345 13.475 1.00 39.44 361 ASP A N 1
ATOM 2661 C CA . ASP A 1 361 ? 33.701 40.171 14.309 1.00 39.44 361 ASP A CA 1
ATOM 2662 C C . ASP A 1 361 ? 32.647 40.408 15.408 1.00 39.44 361 ASP A C 1
ATOM 2664 O O . ASP A 1 361 ? 32.534 41.513 15.949 1.00 39.44 361 ASP A O 1
ATOM 2668 N N . GLY A 1 362 ? 31.964 39.323 15.793 1.00 38.25 362 GLY A N 1
ATOM 2669 C CA . GLY A 1 362 ? 31.090 39.209 16.965 1.00 38.25 362 GLY A CA 1
ATOM 2670 C C . GLY A 1 362 ? 30.524 37.807 17.123 1.00 38.25 362 GLY A C 1
ATOM 2671 O O . GLY A 1 362 ? 29.595 37.485 16.352 1.00 38.25 362 GLY A O 1
#

Mean predicted aligned error: 11.81 Å

Sequence (362 aa):
MGRRIDDVEIAFIGSGAANVAISRLIFAYGADPAKCRIVDSKGILGKDRCDIEAVKDEWVDKWKYCSMTNAEGREGGIEEALKGAHVCIALSRQGPDTILPEWIRGMASDPIVFLCANPIPEMWPWDAKEAGAAIVATGRSDFPNQVNNSVGFPGIFRGTLDVRAKTITDEMCIAAAEELAKVAEDKGLSADYIMPTMDDWEVFPREAAAVAMKAIEQGIALRTDLTFEQEVAEATAIISRARGMVQDQMALGYIPMPEGSHAPTPTKQAAKAAAKAAGDYAGELADRAVDAIGPTADKIAAAAQAAIDKAAEALKRASAGRKKGDAVEDAEVVAEEPPAWKPPAGDPEPPAGAGGAETQDG

Foldseek 3Di:
DPDDQCPFQEEEEADDPVSLLVVVLSVVVPHQQQSYWYFHPQATQAPPPVVCVVVCVVVVSSVVSNPRHPNVRDTDHLLRSQQQGQEYHYPYDADDQLDDLVSLLRYHAQHAYEQEYPPHGPHDPVSSVVSHHLAYEYCDPVAFHNPHCLLQPLQLVLLCVVQVFPDQDSVLSVLLVVLQQVLQVVVPDDSRGRGDDNVSVLSRLQSSLSSNVVSLVVVRGPHNPDHSVRSSVVRCVVVVVVVLVVLLCQLQCVDDDPPPDARAQHDPVSLVVLLVVLVVVLVVLQVVLVVDDDPVSVVSNVVNVVSNVSSVVSNVSSVVPDDPPRDPPPPPPPDDDDPPDDPPDDDDDDDDDDDDDDDDDD

pLDDT: mean 84.09, std 20.35, range [30.42, 98.94]

Radius of gyration: 28.95 Å; Cα contacts (8 Å, |Δi|>4): 546; chains: 1; bounding box: 80×75×59 Å

Nearest PDB structures (foldseek):
  3nv9-assembly1_B  TM=9.769E-01  e=6.959E-28  Entamoeba histolytica
  1ww8-assembly1_A  TM=9.428E-01  e=1.845E-22  Pyrococcus horikoshii
  5cee-assembly1_A-2  TM=9.572E-01  e=4.639E-18  Aster yellows witches'-broom phytoplasma AYWB
  2hae-assembly1_A  TM=9.464E-01  e=1.384E-16  Thermotoga maritima
  2a9f-assembly1_B  TM=8.546E-01  e=8.399E-14  Streptococcus pyogenes